Protein AF-A0A7S0TP46-F1 (afdb_monomer)

Radius of gyration: 22.82 Å; Cα contacts (8 Å, |Δi|>4): 299; chains: 1; bounding box: 54×54×62 Å

Nearest PDB structures (foldseek):
  8grz-assembly1_A  TM=8.686E-01  e=7.597E-05  Homo sapiens
  4mpm-assembly1_A  TM=8.811E-01  e=1.888E-04  Homo sapiens
  7vqg-assembly1_A  TM=8.587E-01  e=2.855E-04  Homo sapiens
  6oty-assembly1_B  TM=9.066E-01  e=1.691E-03  Phacoides pectinatus
  3uhd-assembly1_B  TM=8.891E-01  e=4.379E-03  Anadara inaequivalvis

Solvent-accessible surface area (backbone atoms only — not comparable to full-atom values): 17170 Å² total; per-residue (Å²): 103,58,59,78,54,42,61,69,49,60,79,38,20,41,66,54,20,38,52,32,50,54,49,35,35,69,79,36,63,73,59,43,74,66,44,90,52,63,81,40,76,64,55,87,74,22,66,59,44,37,52,53,20,25,50,51,46,51,52,52,46,51,68,55,62,57,83,48,60,73,65,60,46,49,54,52,42,38,55,49,20,52,51,41,36,74,58,66,51,53,56,64,61,53,53,53,46,48,55,32,46,50,53,50,50,44,62,74,44,45,90,75,56,43,74,68,47,53,51,43,48,52,51,53,48,50,59,51,45,70,47,27,37,20,30,24,47,34,68,70,43,87,71,76,84,53,73,71,45,53,50,43,47,63,63,39,63,41,79,47,39,55,43,43,50,58,52,41,64,58,48,68,75,46,37,50,63,47,24,38,49,16,52,54,43,30,33,71,77,36,62,72,63,37,74,72,41,100,54,57,84,46,78,65,55,93,73,27,66,63,47,41,53,52,18,36,49,53,41,50,54,51,49,52,44,64,76,31,50,80,35,63,86,54,42,48,23,41,42,44,33,50,17,48,55,37,25,77,59,69,58,52,68,67,54,54,59,44,46,50,54,16,41,55,51,29,45,56,75,68,47,55,91,70,53,41,74,69,38,50,54,27,49,50,50,53,45,49,34,52,46,58,53,22,39,62,43,22,52,55,41,35,53,50,53,53,52,52,53,51,54,54,49,51,53,55,59,49,56,67,71,80,108

pLDDT: mean 90.15, std 7.68, range [51.75, 98.5]

Structure (mmCIF, N/CA/C/O backbone):
data_AF-A0A7S0TP46-F1
#
_entry.id   AF-A0A7S0TP46-F1
#
loop_
_atom_site.group_PDB
_atom_site.id
_atom_site.type_symbol
_atom_site.label_atom_id
_atom_site.label_alt_id
_atom_site.label_comp_id
_atom_site.label_asym_id
_atom_site.label_entity_id
_atom_site.label_seq_id
_atom_site.pdbx_PDB_ins_code
_atom_site.Cartn_x
_atom_site.Cartn_y
_atom_site.Cartn_z
_atom_site.occupancy
_atom_site.B_iso_or_equiv
_atom_site.auth_seq_id
_atom_site.auth_comp_id
_atom_site.auth_asym_id
_atom_site.auth_atom_id
_atom_site.pdbx_PDB_model_num
ATOM 1 N N . LEU A 1 1 ? -10.803 -19.190 6.236 1.00 87.44 1 LEU A N 1
ATOM 2 C CA . LEU A 1 1 ? -10.676 -19.363 7.703 1.00 87.44 1 LEU A CA 1
ATOM 3 C C . LEU A 1 1 ? -11.443 -18.284 8.456 1.00 87.44 1 LEU A C 1
ATOM 5 O O . LEU A 1 1 ? -12.444 -18.640 9.059 1.00 87.44 1 LEU A O 1
ATOM 9 N N . VAL A 1 2 ? -11.079 -17.001 8.309 1.00 88.50 2 VAL A N 1
ATOM 10 C CA . VAL A 1 2 ? -11.769 -15.861 8.955 1.00 88.50 2 VAL A CA 1
ATOM 11 C C . VAL A 1 2 ? -13.293 -15.891 8.750 1.00 88.50 2 VAL A C 1
ATOM 13 O O . VAL A 1 2 ? -14.037 -15.858 9.722 1.00 88.50 2 VAL A O 1
ATOM 16 N N . ARG A 1 3 ? -13.768 -16.097 7.510 1.00 89.62 3 ARG A N 1
ATOM 17 C CA . ARG A 1 3 ? -15.205 -16.264 7.189 1.00 89.62 3 ARG A CA 1
ATOM 18 C C . ARG A 1 3 ? -15.916 -17.332 8.016 1.00 89.62 3 ARG A C 1
ATOM 20 O O . ARG A 1 3 ? -17.028 -17.116 8.474 1.00 89.62 3 ARG A O 1
ATOM 27 N N . ARG A 1 4 ? -15.275 -18.487 8.202 1.00 90.06 4 ARG A N 1
ATOM 28 C CA . ARG A 1 4 ? -15.867 -19.639 8.898 1.00 90.06 4 ARG A CA 1
ATOM 29 C C . ARG A 1 4 ? -16.052 -19.357 10.387 1.00 90.06 4 ARG A C 1
ATOM 31 O O . ARG A 1 4 ? -16.971 -19.886 10.993 1.00 90.06 4 ARG A O 1
ATOM 38 N N . THR A 1 5 ? -15.163 -18.560 10.970 1.00 90.62 5 THR A N 1
ATOM 39 C CA . THR A 1 5 ? -15.168 -18.242 12.402 1.00 90.62 5 THR A CA 1
ATOM 40 C C . THR A 1 5 ? -15.873 -16.931 12.727 1.00 90.62 5 THR A C 1
ATOM 42 O O . THR A 1 5 ? -16.205 -16.711 13.885 1.00 90.62 5 THR A O 1
ATOM 45 N N . TRP A 1 6 ? -16.135 -16.076 11.733 1.00 92.12 6 TRP A N 1
ATOM 46 C CA . TRP A 1 6 ? -16.801 -14.789 11.936 1.00 92.12 6 TRP A CA 1
ATOM 47 C C . TRP A 1 6 ? -18.156 -14.862 12.661 1.00 92.12 6 TRP A C 1
ATOM 49 O O . TRP A 1 6 ? -18.389 -14.011 13.518 1.00 92.12 6 TRP A O 1
ATOM 59 N N . PRO A 1 7 ? -19.018 -15.878 12.433 1.00 92.06 7 PRO A N 1
ATOM 60 C CA . PRO A 1 7 ? -20.290 -15.981 13.152 1.00 92.06 7 PRO A CA 1
ATOM 61 C C . PRO A 1 7 ? -20.154 -16.000 14.684 1.00 92.06 7 PRO A C 1
ATOM 63 O O . PRO A 1 7 ? -21.067 -15.566 15.380 1.00 92.06 7 PRO A O 1
ATOM 66 N N . VAL A 1 8 ? -19.008 -16.445 15.221 1.00 91.62 8 VAL A N 1
ATOM 67 C CA . VAL A 1 8 ? -18.716 -16.404 16.667 1.00 91.62 8 VAL A CA 1
ATOM 68 C C . VAL A 1 8 ? -18.631 -14.961 17.179 1.00 91.62 8 VAL A C 1
ATOM 70 O O . VAL A 1 8 ? -19.107 -14.665 18.272 1.00 91.62 8 VAL A O 1
ATOM 73 N N . PHE A 1 9 ? -18.057 -14.061 16.378 1.00 91.62 9 PHE A N 1
ATOM 74 C CA . PHE A 1 9 ? -17.950 -12.634 16.682 1.00 91.62 9 PHE A CA 1
ATOM 75 C C . PHE A 1 9 ? -19.302 -11.942 16.517 1.00 91.62 9 PHE A C 1
ATOM 77 O O . PHE A 1 9 ? -19.723 -11.183 17.384 1.00 91.62 9 PHE A O 1
ATOM 84 N N . GLU A 1 10 ? -19.999 -12.228 15.415 1.00 90.00 10 GLU A N 1
ATOM 85 C CA . GLU A 1 10 ? -21.270 -11.587 15.070 1.00 90.00 10 GLU A CA 1
ATOM 86 C C . GLU A 1 10 ? -22.373 -11.880 16.096 1.00 90.00 10 GLU A C 1
ATOM 88 O O . GLU A 1 10 ? -23.102 -10.969 16.488 1.00 90.00 10 GLU A O 1
ATOM 93 N N . ALA A 1 11 ? -22.434 -13.111 16.618 1.00 91.62 11 ALA A N 1
ATOM 94 C CA . ALA A 1 11 ? -23.384 -13.499 17.665 1.00 91.62 11 ALA A CA 1
ATOM 95 C C . ALA A 1 11 ? -23.239 -12.685 18.966 1.00 91.62 11 ALA A C 1
ATOM 97 O O . ALA A 1 11 ? -24.173 -12.627 19.763 1.00 91.62 11 ALA A O 1
ATOM 98 N N . LYS A 1 12 ? -22.075 -12.061 19.183 1.00 92.19 12 LYS A N 1
ATOM 99 C CA . LYS A 1 12 ? -21.745 -11.256 20.365 1.00 92.19 12 LYS A CA 1
ATOM 100 C C . LYS A 1 12 ? -21.170 -9.892 19.979 1.00 92.19 12 LYS A C 1
ATOM 102 O O . LYS A 1 12 ? -20.292 -9.373 20.665 1.00 92.19 12 LYS A O 1
ATOM 107 N N . ALA A 1 13 ? -21.645 -9.315 18.873 1.00 93.56 13 ALA A N 1
ATOM 108 C CA . ALA A 1 13 ? -21.028 -8.138 18.261 1.00 93.56 13 ALA A CA 1
ATOM 109 C C . ALA A 1 13 ? -20.858 -6.952 19.226 1.00 93.56 13 ALA A C 1
ATOM 111 O O . ALA A 1 13 ? -19.818 -6.299 19.209 1.00 93.56 13 ALA A O 1
ATOM 112 N N . GLU A 1 14 ? -21.852 -6.687 20.080 1.00 95.31 14 GLU A N 1
ATOM 113 C CA . GLU A 1 14 ? -21.760 -5.622 21.084 1.00 95.31 14 GLU A CA 1
ATOM 114 C C . GLU A 1 14 ? -20.692 -5.929 22.144 1.00 95.31 14 GLU A C 1
ATOM 116 O O . GLU A 1 14 ? -19.798 -5.116 22.345 1.00 95.31 14 GLU A O 1
ATOM 121 N N . GLU A 1 15 ? -20.731 -7.108 22.773 1.00 95.00 15 GLU A N 1
ATOM 122 C CA . GLU A 1 15 ? -19.767 -7.515 23.811 1.00 95.00 15 GLU A CA 1
ATOM 123 C C . GLU A 1 15 ? -18.324 -7.493 23.280 1.00 95.00 15 GLU A C 1
ATOM 125 O O . GLU A 1 15 ? -17.429 -6.903 23.890 1.00 95.00 15 GLU A O 1
ATOM 130 N N . VAL A 1 16 ? -18.109 -8.092 22.105 1.00 95.81 16 VAL A N 1
ATOM 131 C CA . VAL A 1 16 ? -16.807 -8.142 21.428 1.00 95.81 16 VAL A CA 1
ATOM 132 C C . VAL A 1 16 ? -16.329 -6.739 21.066 1.00 95.81 16 VAL A C 1
ATOM 134 O O . VAL A 1 16 ? -15.172 -6.403 21.318 1.00 95.81 16 VAL A O 1
ATOM 137 N N . GLY A 1 17 ? -17.206 -5.911 20.496 1.00 96.75 17 GLY A N 1
ATOM 138 C CA . GLY A 1 17 ? -16.867 -4.547 20.109 1.00 96.75 17 GLY A CA 1
ATOM 139 C C . GLY A 1 17 ? -16.551 -3.662 21.317 1.00 96.75 17 GLY A C 1
ATOM 140 O O . GLY A 1 17 ? -15.581 -2.908 21.288 1.00 96.75 17 GLY A O 1
ATOM 141 N N . VAL A 1 18 ? -17.326 -3.764 22.401 1.00 97.50 18 VAL A N 1
ATOM 142 C CA . VAL A 1 18 ? -17.080 -2.995 23.629 1.00 97.50 18 VAL A CA 1
ATOM 143 C C . VAL A 1 18 ? -15.728 -3.382 24.212 1.00 97.50 18 VAL A C 1
ATOM 145 O O . VAL A 1 18 ? -14.919 -2.503 24.504 1.00 97.50 18 VAL A O 1
ATOM 148 N N . ARG A 1 19 ? -15.435 -4.685 24.308 1.00 96.88 19 ARG A N 1
ATOM 149 C CA . ARG A 1 19 ? -14.129 -5.179 24.763 1.00 96.88 19 ARG A CA 1
ATOM 150 C C . ARG A 1 19 ? -12.985 -4.656 23.892 1.00 96.88 19 ARG A C 1
ATOM 152 O O . ARG A 1 19 ? -11.977 -4.216 24.441 1.00 96.88 19 ARG A O 1
ATOM 159 N N . LEU A 1 20 ? -13.149 -4.680 22.568 1.00 97.38 20 LEU A N 1
ATOM 160 C CA . LEU A 1 20 ? -12.172 -4.155 21.612 1.00 97.38 20 LEU A CA 1
ATOM 161 C C . LEU A 1 20 ? -11.843 -2.687 21.889 1.00 97.38 20 LEU A C 1
ATOM 163 O O . LEU A 1 20 ? -10.678 -2.342 22.064 1.00 97.38 20 LEU A O 1
ATOM 167 N N . PHE A 1 21 ? -12.852 -1.826 21.979 1.00 97.56 21 PHE A N 1
ATOM 168 C CA . PHE A 1 21 ? -12.618 -0.401 22.193 1.00 97.56 21 PHE A CA 1
ATOM 169 C C . PHE A 1 21 ? -12.124 -0.080 23.611 1.00 97.56 21 PHE A C 1
ATOM 171 O O . PHE A 1 21 ? -11.304 0.817 23.771 1.00 97.56 21 PHE A O 1
ATOM 178 N N . LEU A 1 22 ? -12.544 -0.824 24.642 1.00 97.50 22 LEU A N 1
ATOM 179 C CA . LEU A 1 22 ? -11.962 -0.686 25.985 1.00 97.50 22 LEU A CA 1
ATOM 180 C C . LEU A 1 22 ? -10.472 -1.047 25.998 1.00 97.50 22 LEU A C 1
ATOM 182 O O . LEU A 1 22 ? -9.686 -0.370 26.662 1.00 97.50 22 LEU A O 1
ATOM 186 N N . LEU A 1 23 ? -10.077 -2.099 25.271 1.00 97.88 23 LEU A N 1
ATOM 187 C CA . LEU A 1 23 ? -8.670 -2.451 25.097 1.00 97.88 23 LEU A CA 1
ATOM 188 C C . LEU A 1 23 ? -7.927 -1.336 24.351 1.00 97.88 23 LEU A C 1
ATOM 190 O O . LEU A 1 23 ? -6.904 -0.870 24.843 1.00 97.88 23 LEU A O 1
ATOM 194 N N . PHE A 1 24 ? -8.492 -0.851 23.244 1.00 97.62 24 PHE A N 1
ATOM 195 C CA . PHE A 1 24 ? -7.923 0.232 22.445 1.00 97.62 24 PHE A CA 1
ATOM 196 C C . PHE A 1 24 ? -7.732 1.528 23.243 1.00 97.62 24 PHE A C 1
ATOM 198 O O . PHE A 1 24 ? -6.675 2.141 23.165 1.00 97.62 24 PHE A O 1
ATOM 205 N N . PHE A 1 25 ? -8.697 1.938 24.071 1.00 97.19 25 PHE A N 1
ATOM 206 C CA . PHE A 1 25 ? -8.545 3.126 24.920 1.00 97.19 25 PHE A CA 1
ATOM 207 C C . PHE A 1 25 ? -7.586 2.908 26.087 1.00 97.19 25 PHE A C 1
ATOM 209 O O . PHE A 1 25 ? -6.966 3.856 26.556 1.00 97.19 25 PHE A O 1
ATOM 216 N N . ARG A 1 26 ? -7.424 1.671 26.563 1.00 96.50 26 ARG A N 1
ATOM 217 C CA . ARG A 1 26 ? -6.409 1.366 27.575 1.00 96.50 26 ARG A CA 1
ATOM 218 C C . ARG A 1 26 ? -4.999 1.506 27.004 1.00 96.50 26 ARG A C 1
ATOM 220 O O . ARG A 1 26 ? -4.125 2.012 27.701 1.00 96.50 26 ARG A O 1
ATOM 227 N N . THR A 1 27 ? -4.777 1.049 25.773 1.00 95.44 27 THR A N 1
ATOM 228 C CA . THR A 1 27 ? -3.473 1.149 25.102 1.00 95.44 27 THR A CA 1
ATOM 229 C C . THR A 1 27 ? -3.229 2.541 24.524 1.00 95.44 27 THR A C 1
ATOM 231 O O . THR A 1 27 ? -2.091 2.994 24.523 1.00 95.44 27 THR A O 1
ATOM 234 N N . ASN A 1 28 ? -4.294 3.246 24.124 1.00 95.25 28 ASN A N 1
ATOM 235 C CA . ASN A 1 28 ? -4.257 4.575 23.509 1.00 95.25 28 ASN A CA 1
ATOM 236 C C . ASN A 1 28 ? -5.234 5.544 24.204 1.00 95.25 28 ASN A C 1
ATOM 238 O O . ASN A 1 28 ? -6.277 5.894 23.640 1.00 95.25 28 ASN A O 1
ATOM 242 N N . PRO A 1 29 ? -4.928 6.019 25.428 1.00 94.31 29 PRO A N 1
ATOM 243 C CA . PRO A 1 29 ? -5.874 6.800 26.234 1.00 94.31 29 PRO A CA 1
ATOM 244 C C . PRO A 1 29 ? -6.364 8.088 25.575 1.00 94.31 29 PRO A C 1
ATOM 246 O O . PRO A 1 29 ? -7.498 8.508 25.789 1.00 94.31 29 PRO A O 1
ATOM 249 N N . THR A 1 30 ? -5.533 8.723 24.750 1.00 94.12 30 THR A N 1
ATOM 250 C CA . THR A 1 30 ? -5.889 9.959 24.044 1.00 94.12 30 THR A CA 1
ATOM 251 C C . THR A 1 30 ? -6.904 9.732 22.926 1.00 94.12 30 THR A C 1
ATOM 253 O O . THR A 1 30 ? -7.635 10.668 22.593 1.00 94.12 30 THR A O 1
ATOM 256 N N . ALA A 1 31 ? -7.001 8.513 22.383 1.00 94.75 31 ALA A N 1
ATOM 257 C CA . ALA A 1 31 ? -7.879 8.195 21.262 1.00 94.75 31 ALA A CA 1
ATOM 258 C C . ALA A 1 31 ? -9.365 8.349 21.617 1.00 94.75 31 ALA A C 1
ATOM 260 O O . ALA A 1 31 ? -10.174 8.655 20.743 1.00 94.75 31 ALA A O 1
ATOM 261 N N . VAL A 1 32 ? -9.733 8.245 22.904 1.00 95.75 32 VAL A N 1
ATOM 262 C CA . VAL A 1 32 ? -11.109 8.489 23.375 1.00 95.75 32 VAL A CA 1
ATOM 263 C C . VAL A 1 32 ? -11.622 9.878 22.970 1.00 95.75 32 VAL A C 1
ATOM 265 O O . VAL A 1 32 ? -12.815 10.057 22.739 1.00 95.75 32 VAL A O 1
ATOM 268 N N . ASN A 1 33 ? -10.731 10.862 22.802 1.00 95.69 33 ASN A N 1
ATOM 269 C CA . ASN A 1 33 ? -11.102 12.228 22.430 1.00 95.69 33 ASN A CA 1
ATOM 270 C C . ASN A 1 33 ? -11.694 12.345 21.018 1.00 95.69 33 ASN A C 1
ATOM 272 O O . ASN A 1 33 ? -12.413 13.309 20.749 1.00 95.69 33 ASN A O 1
ATOM 276 N N . LEU A 1 34 ? -11.439 11.363 20.145 1.00 94.81 34 LEU A N 1
ATOM 277 C CA . LEU A 1 34 ? -11.998 11.295 18.791 1.00 94.81 34 LEU A CA 1
ATOM 278 C C . LEU A 1 34 ? -13.500 10.963 18.790 1.00 94.81 34 LEU A C 1
ATOM 280 O O . LEU A 1 34 ? -14.177 11.131 17.777 1.00 94.81 34 LEU A O 1
ATOM 284 N N . PHE A 1 35 ? -14.038 10.505 19.922 1.00 95.75 35 PHE A N 1
ATOM 285 C CA . PHE A 1 35 ? -15.402 10.003 20.025 1.00 95.75 35 PHE A CA 1
ATOM 286 C C . PHE A 1 35 ? -16.327 11.018 20.702 1.00 95.75 35 PHE A C 1
ATOM 288 O O . PHE A 1 35 ? -15.953 11.747 21.626 1.00 95.75 35 PHE A O 1
ATOM 295 N N . SER A 1 36 ? -17.581 11.062 20.248 1.00 94.88 36 SER A N 1
ATOM 296 C CA . SER A 1 36 ? -18.611 11.931 20.831 1.00 94.88 36 SER A CA 1
ATOM 297 C C . SER A 1 36 ? -19.036 11.478 22.229 1.00 94.88 36 SER A C 1
ATOM 299 O O . SER A 1 36 ? -19.344 12.318 23.068 1.00 94.88 36 SER A O 1
ATOM 301 N N . PHE A 1 37 ? -18.984 10.171 22.502 1.00 95.88 37 PHE A N 1
ATOM 302 C CA . PHE A 1 37 ? -19.352 9.561 23.784 1.00 95.88 37 PHE A CA 1
ATOM 303 C C . PHE A 1 37 ? -18.247 9.630 24.853 1.00 95.88 37 PHE A C 1
ATOM 305 O O . PHE A 1 37 ? -18.366 9.016 25.908 1.00 95.88 37 PHE A O 1
ATOM 312 N N . ARG A 1 38 ? -17.158 10.374 24.617 1.00 95.56 38 ARG A N 1
ATOM 313 C CA . ARG A 1 38 ? -15.962 10.416 25.485 1.00 95.56 38 ARG A CA 1
ATOM 314 C C . ARG A 1 38 ? -16.203 10.793 26.952 1.00 95.56 38 ARG A C 1
ATOM 316 O O . ARG A 1 38 ? -15.313 10.599 27.770 1.00 95.56 38 ARG A O 1
ATOM 323 N N . ALA A 1 39 ? -17.358 11.378 27.270 1.00 96.00 39 ALA A N 1
ATOM 324 C CA . ALA A 1 39 ? -17.743 11.789 28.621 1.00 96.00 39 ALA A CA 1
ATOM 325 C C . ALA A 1 39 ? -18.752 10.831 29.291 1.00 96.00 39 ALA A C 1
ATOM 327 O O . ALA A 1 39 ? -19.123 11.045 30.442 1.00 96.00 39 ALA A O 1
ATOM 328 N N . GLU A 1 40 ? -19.208 9.787 28.597 1.00 95.06 40 GLU A N 1
ATOM 329 C CA . GLU A 1 40 ? -20.257 8.873 29.062 1.00 95.06 40 GLU A CA 1
ATOM 330 C C . GLU A 1 40 ? -19.675 7.726 29.912 1.00 95.06 40 GLU A C 1
ATOM 332 O O . GLU A 1 40 ? -19.706 6.564 29.510 1.00 95.06 40 GLU A O 1
ATOM 337 N N . TYR A 1 41 ? -19.108 8.042 31.081 1.00 92.56 41 TYR A N 1
ATOM 338 C CA . TYR A 1 41 ? -18.529 7.031 31.974 1.00 92.56 41 TYR A CA 1
ATOM 339 C C . TYR A 1 41 ? -19.575 6.362 32.890 1.00 92.56 41 TYR A C 1
ATOM 341 O O . TYR A 1 41 ? -20.464 7.051 33.396 1.00 92.56 41 TYR A O 1
ATOM 349 N N . PRO A 1 42 ? -19.435 5.052 33.179 1.00 96.12 42 PRO A N 1
ATOM 350 C CA . PRO A 1 42 ? -18.420 4.144 32.631 1.00 96.12 42 PRO A CA 1
ATOM 351 C C . PRO A 1 42 ? -18.694 3.805 31.151 1.00 96.12 42 PRO A C 1
ATOM 353 O O . PRO A 1 42 ? -19.839 3.563 30.765 1.00 96.12 42 PRO A O 1
ATOM 356 N N . LEU A 1 43 ? -17.646 3.806 30.313 1.00 95.75 43 LEU A N 1
ATOM 357 C CA . LEU A 1 43 ? -17.781 3.751 28.846 1.00 95.75 43 LEU A CA 1
ATOM 358 C C . LEU A 1 43 ? -18.490 2.480 28.361 1.00 95.75 43 LEU A C 1
ATOM 360 O O . LEU A 1 43 ? -19.233 2.523 27.387 1.00 95.75 43 LEU A O 1
ATOM 364 N N . GLU A 1 44 ? -18.329 1.355 29.050 1.00 95.62 44 GLU A N 1
ATOM 365 C CA . GLU A 1 44 ? -19.019 0.101 28.741 1.00 95.62 44 GLU A CA 1
ATOM 366 C C . GLU A 1 44 ? -20.551 0.189 28.860 1.00 95.62 44 GLU A C 1
ATOM 368 O O . GLU A 1 44 ? -21.264 -0.608 28.252 1.00 95.62 44 GLU A O 1
ATOM 373 N N . GLN A 1 45 ? -21.073 1.172 29.600 1.00 95.75 45 GLN A N 1
ATOM 374 C CA . GLN A 1 45 ? -22.510 1.423 29.738 1.00 95.75 45 GLN A CA 1
ATOM 375 C C . GLN A 1 45 ? -23.011 2.521 28.789 1.00 95.75 45 GLN A C 1
ATOM 377 O O . GLN A 1 45 ? -24.225 2.665 28.600 1.00 95.75 45 GLN A O 1
ATOM 382 N N . SER A 1 46 ? -22.111 3.265 28.139 1.00 97.50 46 SER A N 1
ATOM 383 C CA . SER A 1 46 ? -22.475 4.301 27.171 1.00 97.50 46 SER A CA 1
ATOM 384 C C . SER A 1 46 ? -23.289 3.711 26.016 1.00 97.50 46 SER A C 1
ATOM 386 O O . SER A 1 46 ? -22.929 2.705 25.397 1.00 97.50 46 SER A O 1
ATOM 388 N N . ALA A 1 47 ? -24.425 4.339 25.709 1.00 96.44 47 ALA A N 1
ATOM 389 C CA . ALA A 1 47 ? -25.247 3.940 24.569 1.00 96.44 47 ALA A CA 1
ATOM 390 C C . ALA A 1 47 ? -24.541 4.254 23.239 1.00 96.44 47 ALA A C 1
ATOM 392 O O . ALA A 1 47 ? -24.639 3.472 22.291 1.00 96.44 47 ALA A O 1
ATOM 393 N N . GLY A 1 48 ? -23.813 5.377 23.179 1.00 95.81 48 GLY A N 1
ATOM 394 C CA . GLY A 1 48 ? -23.018 5.762 22.015 1.00 95.81 48 GLY A CA 1
ATOM 395 C C . GLY A 1 48 ? -21.881 4.778 21.741 1.00 95.81 48 GLY A C 1
ATOM 396 O O . GLY A 1 48 ? -21.754 4.288 20.619 1.00 95.81 48 GLY A O 1
ATOM 397 N N . MET A 1 49 ? -21.119 4.435 22.781 1.00 96.81 49 MET A N 1
ATOM 398 C CA . MET A 1 49 ? -20.030 3.460 22.721 1.00 96.81 49 MET A CA 1
ATOM 399 C C . MET A 1 49 ? -20.520 2.085 22.260 1.00 96.81 49 MET A C 1
ATOM 401 O O . MET A 1 49 ? -19.998 1.550 21.286 1.00 96.81 49 MET A O 1
ATOM 405 N N . ARG A 1 50 ? -21.560 1.529 22.900 1.00 97.12 50 ARG A N 1
ATOM 406 C CA . ARG A 1 50 ? -22.104 0.199 22.559 1.00 97.12 50 ARG A CA 1
ATOM 407 C C . ARG A 1 50 ? -22.604 0.115 21.120 1.00 97.12 50 ARG A C 1
ATOM 409 O O . ARG A 1 50 ? -22.302 -0.850 20.417 1.00 97.12 50 ARG A O 1
ATOM 416 N N . ARG A 1 51 ? -23.309 1.152 20.650 1.00 96.00 51 ARG A N 1
ATOM 417 C CA . ARG A 1 51 ? -23.761 1.235 19.255 1.00 96.00 51 ARG A CA 1
ATOM 418 C C . ARG A 1 51 ? -22.576 1.250 18.293 1.00 96.00 51 ARG A C 1
ATOM 420 O O . ARG A 1 51 ? -22.528 0.422 17.389 1.00 96.00 51 ARG A O 1
ATOM 427 N N . HIS A 1 52 ? -21.610 2.144 18.514 1.00 95.06 52 HIS A N 1
ATOM 428 C CA . HIS A 1 52 ? -20.437 2.255 17.649 1.00 95.06 52 HIS A CA 1
ATOM 429 C C . HIS A 1 52 ? -19.621 0.954 17.613 1.00 95.06 52 HIS A C 1
ATOM 431 O O . HIS A 1 52 ? -19.278 0.463 16.540 1.00 95.06 52 HIS A O 1
ATOM 437 N N . ALA A 1 53 ? -19.386 0.354 18.780 1.00 95.88 53 ALA A N 1
ATOM 438 C CA . ALA A 1 53 ? -18.734 -0.939 18.935 1.00 95.88 53 ALA A CA 1
ATOM 439 C C . ALA A 1 53 ? -19.418 -2.048 18.117 1.00 95.88 53 ALA A C 1
ATOM 441 O O . ALA A 1 53 ? -18.754 -2.761 17.362 1.00 95.88 53 ALA A O 1
ATOM 442 N N . SER A 1 54 ? -20.747 -2.167 18.223 1.00 94.50 54 SER A N 1
ATOM 443 C CA . SER A 1 54 ? -21.514 -3.142 17.442 1.00 94.50 54 SER A CA 1
ATOM 444 C C . SER A 1 54 ? -21.421 -2.879 15.935 1.00 94.50 54 SER A C 1
ATOM 446 O O . SER A 1 54 ? -21.273 -3.827 15.158 1.00 94.50 54 SER A O 1
ATOM 448 N N . ASP A 1 55 ? -21.474 -1.613 15.515 1.00 92.06 55 ASP A N 1
ATOM 449 C CA . ASP A 1 55 ? -21.410 -1.232 14.102 1.00 92.06 55 ASP A CA 1
ATOM 450 C C . ASP A 1 55 ? -20.051 -1.560 13.474 1.00 92.06 55 ASP A C 1
ATOM 452 O O . ASP A 1 55 ? -20.005 -2.015 12.328 1.00 92.06 55 ASP A O 1
ATOM 456 N N . VAL A 1 56 ? -18.950 -1.408 14.218 1.00 92.06 56 VAL A N 1
ATOM 457 C CA . VAL A 1 56 ? -17.610 -1.798 13.751 1.00 92.06 56 VAL A CA 1
ATOM 458 C C . VAL A 1 56 ? -17.521 -3.306 13.537 1.00 92.06 56 VAL A C 1
ATOM 460 O O . VAL A 1 56 ? -17.106 -3.736 12.460 1.00 92.06 56 VAL A O 1
ATOM 463 N N . VAL A 1 57 ? -17.961 -4.124 14.501 1.00 92.75 57 VAL A N 1
ATOM 464 C CA . VAL A 1 57 ? -17.934 -5.591 14.345 1.00 92.75 57 VAL A CA 1
ATOM 465 C C . VAL A 1 57 ? -18.817 -6.031 13.173 1.00 92.75 57 VAL A C 1
ATOM 467 O O . VAL A 1 57 ? -18.409 -6.874 12.376 1.00 92.75 57 VAL A O 1
ATOM 470 N N . ARG A 1 58 ? -19.996 -5.427 12.991 1.00 88.25 58 ARG A N 1
ATOM 471 C CA . ARG A 1 58 ? -20.859 -5.736 11.841 1.00 88.25 58 ARG A CA 1
ATOM 472 C C . ARG A 1 58 ? -20.206 -5.344 10.512 1.00 88.25 58 ARG A C 1
ATOM 474 O O . ARG A 1 58 ? -20.183 -6.156 9.591 1.00 88.25 58 ARG A O 1
ATOM 481 N N . SER A 1 59 ? -19.614 -4.151 10.439 1.00 86.25 59 SER A N 1
ATOM 482 C CA . SER A 1 59 ? -18.930 -3.652 9.236 1.00 86.25 59 SER A CA 1
ATOM 483 C C . SER A 1 59 ? -17.739 -4.534 8.851 1.00 86.25 59 SER A C 1
ATOM 485 O O . SER A 1 59 ? -17.562 -4.868 7.683 1.00 86.25 59 SER A O 1
ATOM 487 N N . LEU A 1 60 ? -16.942 -4.982 9.827 1.00 86.81 60 LEU A N 1
ATOM 488 C CA . LEU A 1 60 ? -15.868 -5.948 9.577 1.00 86.81 60 LEU A CA 1
ATOM 489 C C . LEU A 1 60 ? -16.422 -7.288 9.066 1.00 86.81 60 LEU A C 1
ATOM 491 O O . LEU A 1 60 ? -15.811 -7.921 8.207 1.00 86.81 60 LEU A O 1
ATOM 495 N N . GLY A 1 61 ? -17.611 -7.689 9.522 1.00 85.62 61 GLY A N 1
ATOM 496 C CA . GLY A 1 61 ? -18.320 -8.856 9.002 1.00 85.62 61 GLY A CA 1
ATOM 497 C C . GLY A 1 61 ? -18.711 -8.741 7.536 1.00 85.62 61 GLY A C 1
ATOM 498 O O . GLY A 1 61 ? -18.630 -9.729 6.807 1.00 85.62 61 GLY A O 1
ATOM 499 N N . GLU A 1 62 ? -19.069 -7.552 7.058 1.00 81.25 62 GLU A N 1
ATOM 500 C CA . GLU A 1 62 ? -19.334 -7.307 5.633 1.00 81.25 62 GLU A CA 1
ATOM 501 C C . GLU A 1 62 ? -18.064 -7.469 4.788 1.00 81.25 62 GLU A C 1
ATOM 503 O O . GLU A 1 62 ? -18.098 -8.136 3.753 1.00 81.25 62 GLU A O 1
ATOM 508 N N . VAL A 1 63 ? -16.927 -6.951 5.273 1.00 79.94 63 VAL A N 1
ATOM 509 C CA . VAL A 1 63 ? -15.607 -7.135 4.637 1.00 79.94 63 VAL A CA 1
ATOM 510 C C . VAL A 1 63 ? -15.238 -8.618 4.589 1.00 79.94 63 VAL A C 1
ATOM 512 O O . VAL A 1 63 ? -14.794 -9.130 3.563 1.00 79.94 63 VAL A O 1
ATOM 515 N N . VAL A 1 64 ? -15.438 -9.330 5.698 1.00 83.38 64 VAL A N 1
ATOM 516 C CA . VAL A 1 64 ? -15.084 -10.744 5.807 1.00 83.38 64 VAL A CA 1
ATOM 517 C C . VAL A 1 64 ? -15.991 -11.611 4.944 1.00 83.38 64 VAL A C 1
ATOM 519 O O . VAL A 1 64 ? -15.488 -12.502 4.261 1.00 83.38 64 VAL A O 1
ATOM 522 N N . SER A 1 65 ? -17.301 -11.364 4.959 1.00 76.44 65 SER A N 1
ATOM 523 C CA . SER A 1 65 ? -18.306 -12.197 4.289 1.00 76.44 65 SER A CA 1
ATOM 524 C C . SER A 1 65 ? -18.302 -12.093 2.765 1.00 76.44 65 SER A C 1
ATOM 526 O O . SER A 1 65 ? -18.899 -12.964 2.136 1.00 76.44 65 SER A O 1
ATOM 528 N N . ASP A 1 66 ? -17.598 -11.113 2.175 1.00 68.12 66 ASP A N 1
ATOM 529 C CA . ASP A 1 66 ? -17.420 -10.978 0.714 1.00 68.12 66 ASP A CA 1
ATOM 530 C C . ASP A 1 66 ? -18.754 -10.940 -0.038 1.00 68.12 66 ASP A C 1
ATOM 532 O O . ASP A 1 66 ? -18.909 -11.457 -1.140 1.00 68.12 66 ASP A O 1
ATOM 536 N N . LYS A 1 67 ? -19.762 -10.334 0.599 1.00 64.69 67 LYS A N 1
ATOM 537 C CA . LYS A 1 67 ? -21.084 -10.110 -0.001 1.00 64.69 67 LYS A CA 1
ATOM 538 C C . LYS A 1 67 ? -21.043 -9.069 -1.123 1.00 64.69 67 LYS A C 1
ATOM 540 O O . LYS A 1 67 ? -22.028 -8.896 -1.837 1.00 64.69 67 LYS A O 1
ATOM 545 N N . HIS A 1 68 ? -19.930 -8.357 -1.254 1.00 65.56 68 HIS A N 1
ATOM 546 C CA . HIS A 1 68 ? -19.708 -7.324 -2.251 1.00 65.56 68 HIS A CA 1
ATOM 547 C C . HIS A 1 68 ? -18.699 -7.814 -3.278 1.00 65.56 68 HIS A C 1
ATOM 549 O O . HIS A 1 68 ? -17.722 -8.460 -2.920 1.00 65.56 68 HIS A O 1
ATOM 555 N N . ASP A 1 69 ? -18.877 -7.435 -4.543 1.00 77.94 69 ASP A N 1
ATOM 556 C CA . ASP A 1 69 ? -17.770 -7.534 -5.485 1.00 77.94 69 ASP A CA 1
ATOM 557 C C . ASP A 1 69 ? -16.587 -6.680 -4.985 1.00 77.94 69 ASP A C 1
ATOM 559 O O . ASP A 1 69 ? -16.772 -5.665 -4.297 1.00 77.94 69 ASP A O 1
ATOM 563 N N . GLY A 1 70 ? -15.363 -7.080 -5.337 1.00 77.69 70 GLY A N 1
ATOM 564 C CA . GLY A 1 70 ? -14.149 -6.428 -4.838 1.00 77.69 70 GLY A CA 1
ATOM 565 C C . GLY A 1 70 ? -14.107 -4.911 -5.073 1.00 77.69 70 GLY A C 1
ATOM 566 O O . GLY A 1 70 ? -13.559 -4.188 -4.242 1.00 77.69 70 GLY A O 1
ATOM 567 N N . ARG A 1 71 ? -14.747 -4.398 -6.139 1.00 78.50 71 ARG A N 1
ATOM 568 C CA . ARG A 1 71 ? -1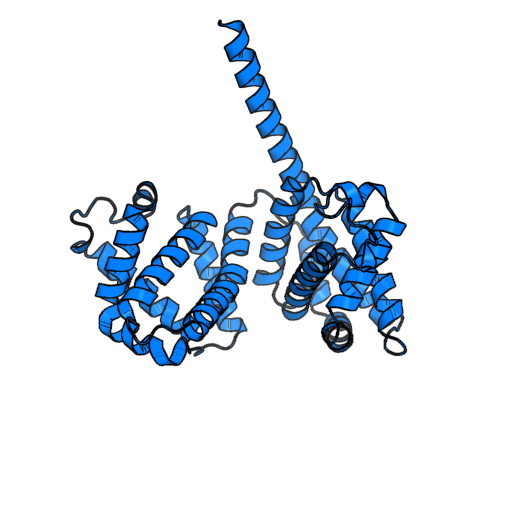4.784 -2.953 -6.428 1.00 78.50 71 ARG A CA 1
ATOM 569 C C . ARG A 1 71 ? -15.750 -2.226 -5.501 1.00 78.50 71 ARG A C 1
ATOM 571 O O . ARG A 1 71 ? -15.423 -1.157 -4.985 1.00 78.50 71 ARG A O 1
ATOM 578 N N . SER A 1 72 ? -16.934 -2.792 -5.273 1.00 81.31 72 SER A N 1
ATOM 579 C CA . SER A 1 72 ? -17.913 -2.236 -4.336 1.00 81.31 72 SER A CA 1
ATOM 580 C C . SER A 1 72 ? -17.347 -2.161 -2.920 1.00 81.31 72 SER A C 1
ATOM 582 O O . SER A 1 72 ? -17.450 -1.114 -2.275 1.00 81.31 72 SER A O 1
ATOM 584 N N . LEU A 1 73 ? -16.683 -3.229 -2.465 1.00 82.75 73 LEU A N 1
ATOM 585 C CA . LEU A 1 73 ? -16.009 -3.259 -1.167 1.00 82.75 73 LEU A CA 1
ATOM 586 C C . LEU A 1 73 ? -14.944 -2.161 -1.063 1.00 82.75 73 LEU A C 1
ATOM 588 O O . LEU A 1 73 ? -14.942 -1.376 -0.115 1.00 82.75 73 LEU A O 1
ATOM 592 N N . GLN A 1 74 ? -14.079 -2.056 -2.069 1.00 82.19 74 GLN A N 1
ATOM 593 C CA . GLN A 1 74 ? -13.030 -1.045 -2.118 1.00 82.19 74 GLN A CA 1
ATOM 594 C C . GLN A 1 74 ? -13.587 0.381 -2.072 1.00 82.19 74 GLN A C 1
ATOM 596 O O . GLN A 1 74 ? -13.120 1.203 -1.283 1.00 82.19 74 GLN A O 1
ATOM 601 N N . ARG A 1 75 ? -14.633 0.680 -2.851 1.00 84.00 75 ARG A N 1
ATOM 602 C CA . ARG A 1 75 ? -15.308 1.987 -2.818 1.00 84.00 75 ARG A CA 1
ATOM 603 C C . ARG A 1 75 ? -15.844 2.312 -1.423 1.00 84.00 75 ARG A C 1
ATOM 605 O O . ARG A 1 75 ? 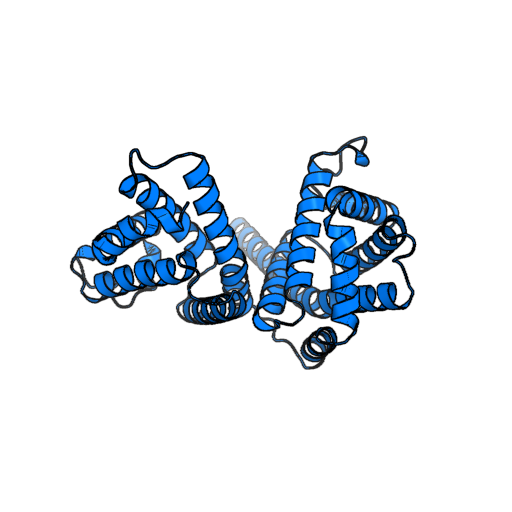-15.698 3.447 -0.964 1.00 84.00 75 ARG A O 1
ATOM 612 N N . ASN A 1 76 ? -16.444 1.331 -0.752 1.00 86.00 76 ASN A N 1
ATOM 613 C CA . ASN A 1 76 ? -16.983 1.503 0.595 1.00 86.00 76 ASN A CA 1
ATOM 614 C C . ASN A 1 76 ? -15.867 1.771 1.614 1.00 86.00 76 ASN A C 1
ATOM 616 O O . ASN A 1 76 ? -15.997 2.696 2.416 1.00 86.00 76 ASN A O 1
ATOM 620 N N . LEU A 1 77 ? -14.752 1.039 1.535 1.00 88.00 77 LEU A N 1
ATOM 621 C CA . LEU A 1 77 ? -13.582 1.242 2.394 1.00 88.00 77 LEU A CA 1
ATOM 622 C C . LEU A 1 77 ? -12.921 2.609 2.165 1.00 88.00 77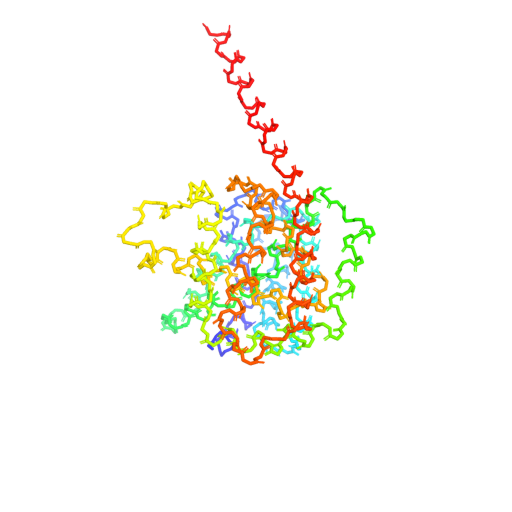 LEU A C 1
ATOM 624 O O . LEU A 1 77 ? -12.585 3.290 3.131 1.00 88.00 77 LEU A O 1
ATOM 628 N N . HIS A 1 78 ? -12.821 3.083 0.920 1.00 87.69 78 HIS A N 1
ATOM 629 C CA . HIS A 1 78 ? -12.358 4.448 0.639 1.00 87.69 78 HIS A CA 1
ATOM 630 C C . HIS A 1 78 ? -13.273 5.508 1.256 1.00 87.69 78 HIS A C 1
ATOM 632 O O . HIS A 1 78 ? -12.801 6.455 1.885 1.00 87.69 78 HIS A O 1
ATOM 638 N N . ALA A 1 79 ? -14.592 5.358 1.105 1.00 87.94 79 ALA A N 1
ATOM 639 C CA . ALA A 1 79 ? -15.549 6.283 1.704 1.00 87.94 79 ALA A CA 1
ATOM 640 C C . ALA A 1 79 ? -15.480 6.256 3.239 1.00 87.94 79 ALA A C 1
ATOM 642 O O . ALA A 1 79 ? -15.592 7.302 3.881 1.00 87.94 79 ALA A O 1
ATOM 643 N N . LEU A 1 80 ? -15.276 5.073 3.823 1.00 89.31 80 LEU A N 1
ATOM 644 C CA . LEU A 1 80 ? -15.072 4.894 5.254 1.00 89.31 80 LEU A CA 1
ATOM 645 C C . LEU A 1 80 ? -13.808 5.624 5.717 1.00 89.31 80 LEU A C 1
ATOM 647 O O . LEU A 1 80 ? -13.891 6.421 6.651 1.00 89.31 80 LEU A O 1
ATOM 651 N N . ALA A 1 81 ? -12.677 5.425 5.040 1.00 91.12 81 ALA A N 1
ATOM 652 C CA . ALA A 1 81 ? -11.406 6.062 5.384 1.00 91.12 81 ALA A CA 1
ATOM 653 C C . ALA A 1 81 ? -11.483 7.581 5.254 1.00 91.12 81 ALA A C 1
ATOM 655 O O . ALA A 1 81 ? -11.105 8.299 6.173 1.00 91.12 81 ALA A O 1
ATOM 656 N N . ALA A 1 82 ? -12.092 8.089 4.182 1.00 89.31 82 ALA A N 1
ATOM 657 C CA . ALA A 1 82 ? -12.297 9.522 4.009 1.00 89.31 82 ALA A CA 1
ATOM 658 C C . ALA A 1 82 ? -13.149 10.148 5.131 1.00 89.31 82 ALA A C 1
ATOM 660 O O . ALA A 1 82 ? -12.932 11.305 5.487 1.00 89.31 82 ALA A O 1
ATOM 661 N N . ARG A 1 83 ? -14.117 9.415 5.707 1.00 91.44 83 ARG A N 1
ATOM 662 C CA . ARG A 1 83 ? -14.851 9.877 6.899 1.00 91.44 83 ARG A CA 1
ATOM 663 C C . ARG A 1 83 ? -13.976 9.848 8.151 1.00 91.44 83 ARG A C 1
ATOM 665 O O . ARG A 1 83 ? -13.970 10.832 8.878 1.00 91.44 83 ARG A O 1
ATOM 672 N N . HIS A 1 84 ? -13.215 8.775 8.365 1.00 92.62 84 HIS A N 1
ATOM 673 C CA . HIS A 1 84 ? -12.316 8.645 9.518 1.00 92.62 84 HIS A CA 1
ATOM 674 C C . HIS A 1 84 ? -11.251 9.749 9.540 1.00 92.62 84 HIS A C 1
ATOM 676 O O . HIS A 1 84 ? -11.049 10.370 10.580 1.00 92.62 84 HIS A O 1
ATOM 682 N N . ALA A 1 85 ? -10.687 10.106 8.383 1.00 91.44 85 ALA A N 1
ATOM 683 C CA . ALA A 1 85 ? -9.779 11.247 8.267 1.00 91.44 85 ALA A CA 1
ATOM 684 C C . ALA A 1 85 ? -10.423 12.562 8.747 1.00 91.44 85 ALA A C 1
ATOM 686 O O . ALA A 1 85 ? -9.780 13.352 9.432 1.00 91.44 85 ALA A O 1
ATOM 687 N N . LYS A 1 86 ? -11.711 12.798 8.443 1.00 91.31 86 LYS A N 1
ATOM 688 C CA . LYS A 1 86 ? -12.442 13.995 8.910 1.00 91.31 86 LYS A CA 1
ATOM 689 C C . LYS A 1 86 ? -12.660 14.012 10.422 1.00 91.31 86 LYS A C 1
ATOM 691 O O . LYS A 1 86 ? -12.816 15.089 10.985 1.00 91.31 86 LYS A O 1
ATOM 696 N N . TYR A 1 87 ? -12.689 12.845 11.060 1.00 91.81 87 TYR A N 1
ATOM 697 C CA . TYR A 1 87 ? -12.768 12.727 12.517 1.00 91.81 87 TYR A CA 1
ATOM 698 C C . TYR A 1 87 ? -11.404 12.901 13.196 1.00 91.81 87 TYR A C 1
ATOM 700 O O . TYR A 1 87 ? -11.349 12.954 14.418 1.00 91.81 87 TYR A O 1
ATOM 708 N N . GLY A 1 88 ? -10.320 13.027 12.423 1.00 91.81 88 GLY A N 1
ATOM 709 C CA . GLY A 1 88 ? -8.962 13.175 12.942 1.00 91.81 88 GLY A CA 1
ATOM 710 C C . GLY A 1 88 ? -8.228 11.854 13.164 1.00 91.81 88 GLY A C 1
ATOM 711 O O . GLY A 1 88 ? -7.134 11.881 13.717 1.00 91.81 88 GLY A O 1
ATOM 712 N N . VAL A 1 89 ? -8.792 10.727 12.718 1.00 93.25 89 VAL A N 1
ATOM 713 C CA . VAL A 1 89 ? -8.145 9.408 12.793 1.00 93.25 89 VAL A CA 1
ATOM 714 C C . VAL A 1 89 ? -6.913 9.392 11.892 1.00 93.25 89 VAL A C 1
ATOM 716 O O . VAL A 1 89 ? -7.001 9.745 10.711 1.00 93.25 89 VAL A O 1
ATOM 719 N N . GLN A 1 90 ? -5.782 8.976 12.449 1.00 90.50 90 GLN A N 1
ATOM 720 C CA . GLN A 1 90 ? -4.511 8.811 11.753 1.00 90.50 90 GLN A CA 1
ATOM 721 C C . GLN A 1 90 ? -4.303 7.359 11.301 1.00 90.50 90 GLN A C 1
ATOM 723 O O . GLN A 1 90 ? -5.066 6.455 11.643 1.00 90.50 90 GLN A O 1
ATOM 728 N N . ALA A 1 91 ? -3.275 7.132 10.482 1.00 88.00 91 ALA A N 1
ATOM 729 C CA . ALA A 1 91 ? -2.929 5.792 10.013 1.00 88.00 91 ALA A CA 1
ATOM 730 C C . ALA A 1 91 ? -2.480 4.880 11.166 1.00 88.00 91 ALA A C 1
ATOM 732 O O . ALA A 1 91 ? -2.797 3.694 11.174 1.00 88.00 91 ALA A O 1
ATOM 733 N N . GLU A 1 92 ? -1.790 5.448 12.151 1.00 89.38 92 GLU A N 1
ATOM 734 C CA . GLU A 1 92 ? -1.287 4.755 13.334 1.00 89.38 92 GLU A CA 1
ATOM 735 C C . GLU A 1 92 ? -2.441 4.236 14.201 1.00 89.38 92 GLU A C 1
ATOM 737 O O . GLU A 1 92 ? -2.429 3.074 14.600 1.00 89.38 92 GLU A O 1
ATOM 742 N N . ASP A 1 93 ? -3.503 5.036 14.368 1.00 92.00 93 ASP A N 1
ATOM 743 C CA . ASP A 1 93 ? -4.703 4.638 15.117 1.00 92.00 93 ASP A CA 1
ATOM 744 C C . ASP A 1 93 ? -5.363 3.376 14.526 1.00 92.00 93 ASP A C 1
ATOM 746 O O . ASP A 1 93 ? -5.949 2.570 15.252 1.00 92.00 93 ASP A O 1
ATOM 750 N N . LEU A 1 94 ? -5.290 3.193 13.199 1.00 89.31 94 LEU A N 1
ATOM 751 C CA . LEU A 1 94 ? -5.812 1.998 12.534 1.00 89.31 94 LEU A CA 1
ATOM 752 C C . LEU A 1 94 ? -4.972 0.754 12.845 1.00 89.31 94 LEU A C 1
ATOM 754 O O . LEU A 1 94 ? -5.546 -0.313 13.062 1.00 89.31 94 LEU A O 1
ATOM 758 N N . GLU A 1 95 ? -3.644 0.878 12.858 1.00 90.06 95 GLU A N 1
ATOM 759 C CA . GLU A 1 95 ? -2.750 -0.237 13.197 1.00 90.06 95 GLU A CA 1
ATOM 760 C C . GLU A 1 95 ? -2.941 -0.656 14.656 1.00 90.06 95 GLU A C 1
ATOM 762 O O . GLU A 1 95 ? -3.143 -1.835 14.943 1.00 90.06 95 GLU A O 1
ATOM 767 N N . ASP A 1 96 ? -3.011 0.316 15.563 1.00 93.25 96 ASP A N 1
ATOM 768 C CA . ASP A 1 96 ? -3.268 0.071 16.979 1.00 93.25 96 ASP A CA 1
ATOM 769 C C . ASP A 1 96 ? -4.628 -0.611 17.210 1.00 93.25 96 ASP A C 1
ATOM 771 O O . ASP A 1 96 ? -4.757 -1.530 18.028 1.00 93.25 96 ASP A O 1
ATOM 775 N N . MET A 1 97 ? -5.657 -0.198 16.462 1.00 92.38 97 MET A N 1
ATOM 776 C CA . MET A 1 97 ? -6.971 -0.843 16.489 1.00 92.38 97 MET A CA 1
ATOM 777 C C . MET A 1 97 ? -6.901 -2.295 16.000 1.00 92.38 97 MET A C 1
ATOM 779 O O . MET A 1 97 ? -7.567 -3.169 16.563 1.00 92.38 97 MET A O 1
ATOM 783 N N . PHE A 1 98 ? -6.104 -2.581 14.968 1.00 90.94 98 PHE A N 1
ATOM 784 C CA . PHE A 1 98 ? -5.931 -3.941 14.468 1.00 90.94 98 PHE A CA 1
ATOM 785 C C . PHE A 1 98 ? -5.219 -4.847 15.470 1.00 90.94 98 PHE A C 1
ATOM 787 O O . PHE A 1 98 ? -5.674 -5.970 15.689 1.00 90.94 98 PHE A O 1
ATOM 794 N N . GLU A 1 99 ? -4.159 -4.369 16.116 1.00 93.00 99 GLU A N 1
ATOM 795 C CA . GLU A 1 99 ? -3.474 -5.129 17.164 1.00 93.00 99 GLU A CA 1
ATOM 796 C C . GLU A 1 99 ? -4.449 -5.484 18.301 1.00 93.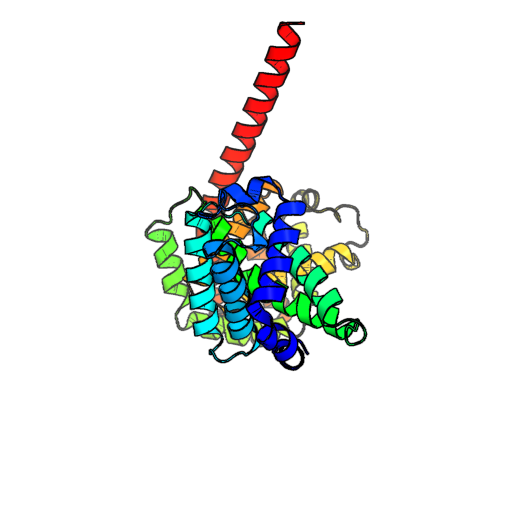00 99 GLU A C 1
ATOM 798 O O . GLU A 1 99 ? -4.524 -6.638 18.736 1.00 93.00 99 GLU A O 1
ATOM 803 N N . CYS A 1 100 ? -5.308 -4.538 18.700 1.00 95.50 100 CYS A N 1
ATOM 804 C CA . CYS A 1 100 ? -6.374 -4.796 19.671 1.00 95.50 100 CYS A CA 1
ATOM 805 C C . CYS A 1 100 ? -7.395 -5.829 19.159 1.00 95.50 100 CYS A C 1
ATOM 807 O O . CYS A 1 100 ? -7.778 -6.742 19.896 1.00 95.50 100 CYS A O 1
ATOM 809 N N . LEU A 1 101 ? -7.818 -5.731 17.894 1.00 92.94 101 LEU A N 1
ATOM 810 C CA . LEU A 1 101 ? -8.721 -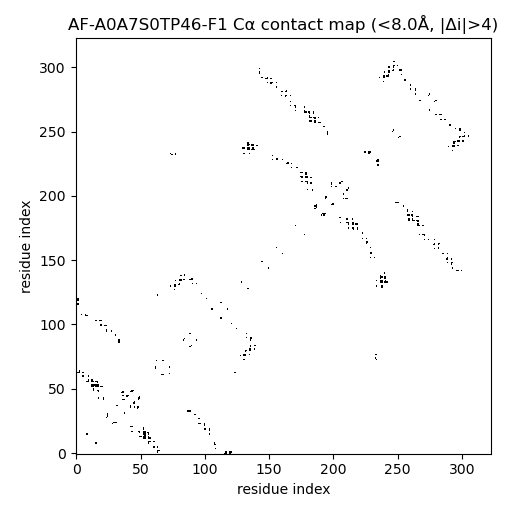6.700 17.263 1.00 92.94 101 LEU A CA 1
ATOM 811 C C . LEU A 1 101 ? -8.105 -8.100 17.234 1.00 92.94 101 LEU A C 1
ATOM 813 O O . LEU A 1 101 ? -8.808 -9.081 17.469 1.00 92.94 101 LEU A O 1
ATOM 817 N N . PHE A 1 102 ? -6.804 -8.204 16.983 1.00 92.94 102 PHE A N 1
ATOM 818 C CA . PHE A 1 102 ? -6.086 -9.469 16.936 1.00 92.94 102 PHE A CA 1
ATOM 819 C C . PHE A 1 102 ? -6.008 -10.137 18.312 1.00 92.94 102 PHE A C 1
ATOM 821 O O . PHE A 1 102 ? -6.229 -11.346 18.427 1.00 92.94 102 PHE A O 1
ATOM 828 N N . VAL A 1 103 ? -5.762 -9.350 19.366 1.00 94.62 103 VAL A N 1
ATOM 829 C CA . VAL A 1 103 ? -5.829 -9.814 20.760 1.00 94.62 103 VAL A CA 1
ATOM 830 C C . VAL A 1 103 ? -7.231 -10.329 21.081 1.00 94.62 103 VAL A C 1
ATOM 832 O O . VAL A 1 103 ? -7.377 -11.484 21.481 1.00 94.62 103 VAL A O 1
ATOM 835 N N . VAL A 1 104 ? -8.271 -9.531 20.820 1.00 94.88 104 VAL A N 1
ATOM 836 C CA . VAL A 1 104 ? -9.660 -9.938 21.084 1.00 94.88 104 VAL A CA 1
ATOM 837 C C . VAL A 1 104 ? -10.044 -11.175 20.268 1.00 94.88 104 VAL A C 1
ATOM 839 O O . VAL A 1 104 ? -10.702 -12.074 20.786 1.00 94.88 104 VAL A O 1
ATOM 842 N N . ALA A 1 105 ? -9.597 -11.287 19.016 1.00 92.62 105 ALA A N 1
ATOM 843 C CA . ALA A 1 105 ? -9.863 -12.451 18.178 1.00 92.62 105 ALA A CA 1
ATOM 844 C C . ALA A 1 105 ? -9.228 -13.737 18.721 1.00 92.62 105 ALA A C 1
ATOM 846 O O . ALA A 1 105 ? -9.880 -14.785 18.705 1.00 92.62 105 ALA A O 1
ATOM 847 N N . LYS A 1 106 ? -7.998 -13.663 19.246 1.00 93.88 106 LYS A N 1
ATOM 848 C CA . LYS A 1 106 ? -7.342 -14.785 19.935 1.00 93.88 106 LYS A CA 1
ATOM 849 C C . LYS A 1 106 ? -8.127 -15.224 21.165 1.00 93.88 106 LYS A C 1
ATOM 851 O O . LYS A 1 106 ? -8.334 -16.417 21.364 1.00 93.88 106 LYS A O 1
ATOM 856 N N . GLU A 1 107 ? -8.594 -14.272 21.962 1.00 93.56 107 GLU A N 1
ATOM 857 C CA . GLU A 1 107 ? -9.350 -14.549 23.184 1.00 93.56 107 GLU A CA 1
ATOM 858 C C . GLU A 1 107 ? -10.731 -15.150 22.889 1.00 93.56 107 GLU A C 1
ATOM 860 O O . GLU A 1 107 ? -11.122 -16.128 23.523 1.00 93.56 107 GLU A O 1
ATOM 865 N N . VAL A 1 108 ? -11.452 -14.602 21.905 1.00 93.06 108 VAL A N 1
ATOM 866 C CA . VAL A 1 108 ? -12.787 -15.074 21.496 1.00 93.06 108 VAL A CA 1
ATOM 867 C C . VAL A 1 108 ? -12.724 -16.479 20.900 1.00 93.06 108 VAL A C 1
ATOM 869 O O . VAL A 1 108 ? -13.599 -17.300 21.170 1.00 93.06 108 VAL A O 1
ATOM 872 N N . LEU A 1 109 ? -11.705 -16.772 20.088 1.00 92.94 109 LEU A N 1
ATOM 873 C CA . LEU A 1 109 ? -11.568 -18.078 19.440 1.00 92.94 109 LEU A CA 1
ATOM 874 C C . LEU A 1 109 ? -10.878 -19.119 20.328 1.00 92.94 109 LEU A C 1
ATOM 876 O O . LEU A 1 109 ? -11.078 -20.315 20.114 1.00 92.94 109 LEU A O 1
ATOM 880 N N . GLY A 1 110 ? -10.105 -18.694 21.330 1.00 93.62 110 GLY A N 1
ATOM 881 C CA . GLY A 1 110 ? -9.484 -19.567 22.321 1.00 93.62 110 GLY A CA 1
ATOM 882 C C . GLY A 1 110 ? -8.733 -20.734 21.676 1.00 93.62 110 GLY A C 1
ATOM 883 O O . GLY A 1 110 ? -7.852 -20.543 20.841 1.00 93.62 110 GLY A O 1
ATOM 884 N N . GLN A 1 111 ? -9.122 -21.963 22.021 1.00 91.69 111 GLN A N 1
ATOM 885 C CA . GLN A 1 111 ? -8.498 -23.188 21.500 1.00 91.69 111 GLN A CA 1
ATOM 886 C C . GLN A 1 111 ? -8.694 -23.405 19.986 1.00 91.69 111 GLN A C 1
ATOM 888 O O . GLN A 1 111 ? -7.976 -24.201 19.389 1.00 91.69 111 GLN A O 1
ATOM 893 N N . VAL A 1 112 ? -9.641 -22.705 19.349 1.00 91.00 112 VAL A N 1
ATOM 894 C CA . VAL A 1 112 ? -9.866 -22.755 17.890 1.00 91.00 112 VAL A CA 1
ATOM 895 C C . VAL A 1 112 ? -8.840 -21.896 17.132 1.00 91.00 112 VAL A C 1
ATOM 897 O O . VAL A 1 112 ? -8.714 -22.011 15.911 1.00 91.00 112 VAL A O 1
ATOM 900 N N . TRP A 1 113 ? -8.089 -21.032 17.824 1.00 93.69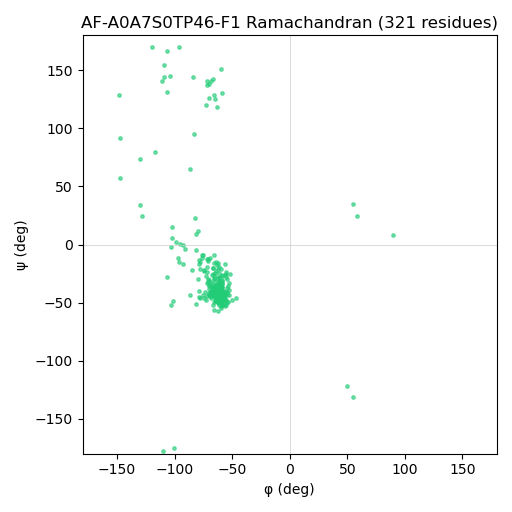 113 TRP A N 1
ATOM 901 C CA . TRP A 1 113 ? -7.056 -20.206 17.209 1.00 93.69 113 TRP A CA 1
ATOM 902 C C . TRP A 1 113 ? -5.828 -21.036 16.811 1.00 93.69 113 TRP A C 1
ATOM 904 O O . TRP A 1 113 ? -5.152 -21.619 17.656 1.00 93.69 113 TRP A O 1
ATOM 914 N N . THR A 1 114 ? -5.492 -21.038 15.520 1.00 93.75 114 THR A N 1
ATOM 915 C CA . THR A 1 114 ? -4.307 -21.726 14.981 1.00 93.75 114 THR A CA 1
ATOM 916 C C . THR A 1 114 ? -3.348 -20.752 14.293 1.00 93.75 114 THR A C 1
ATOM 918 O O . THR A 1 114 ? -3.696 -19.596 14.034 1.00 93.75 114 THR A O 1
ATOM 921 N N . LYS A 1 115 ? -2.138 -21.212 13.942 1.00 92.88 115 LYS A N 1
ATOM 922 C CA . LYS A 1 115 ? -1.173 -20.406 13.170 1.00 92.88 115 LYS A CA 1
ATOM 923 C C . LYS A 1 115 ? -1.710 -20.028 11.786 1.00 92.88 115 LYS A C 1
ATOM 925 O O . LYS A 1 115 ? -1.475 -18.923 11.308 1.00 92.88 115 LYS A O 1
ATOM 930 N N . GLU A 1 116 ? -2.477 -20.915 11.164 1.00 92.69 116 GLU A N 1
ATOM 931 C CA . GLU A 1 116 ? -3.130 -20.676 9.877 1.00 92.69 116 GLU A CA 1
ATOM 932 C C . GLU A 1 116 ? -4.257 -19.647 10.017 1.00 92.69 116 GLU A C 1
ATOM 934 O O . GLU A 1 116 ? -4.457 -18.822 9.125 1.00 92.69 116 GLU A O 1
ATOM 939 N N . MET A 1 117 ? -4.981 -19.663 11.143 1.00 90.56 117 MET A N 1
ATOM 940 C CA . MET A 1 117 ? -5.976 -18.637 11.459 1.00 90.56 117 MET A CA 1
ATOM 941 C C . MET A 1 117 ? -5.306 -17.271 11.608 1.00 90.56 117 MET A C 1
ATOM 943 O O . MET A 1 117 ? -5.736 -16.309 10.978 1.00 90.56 117 MET A O 1
ATOM 947 N N . GLU A 1 118 ? -4.213 -17.208 12.365 1.00 91.25 118 GLU A N 1
ATOM 948 C CA . GLU A 1 118 ? -3.381 -16.014 12.518 1.00 91.25 118 GLU A CA 1
ATOM 949 C C . GLU A 1 118 ? -2.926 -15.453 11.163 1.00 91.25 118 GLU A C 1
ATOM 951 O O . GLU A 1 118 ? -3.134 -14.269 10.890 1.00 91.25 118 GLU A O 1
ATOM 956 N N . ALA A 1 119 ? -2.384 -16.297 10.282 1.00 90.38 119 ALA A N 1
ATOM 957 C CA . ALA A 1 119 ? -1.990 -15.885 8.936 1.00 90.38 119 ALA A CA 1
ATOM 958 C C . ALA A 1 119 ? -3.183 -15.365 8.110 1.00 90.38 119 ALA A C 1
ATOM 960 O O . ALA A 1 119 ? -3.068 -14.353 7.416 1.00 90.38 119 ALA A O 1
ATOM 961 N N . ALA A 1 120 ? -4.349 -16.010 8.211 1.00 89.94 120 ALA A N 1
ATOM 962 C CA . ALA A 1 120 ? -5.547 -15.586 7.494 1.00 89.94 120 ALA A CA 1
ATOM 963 C C . ALA A 1 120 ? -6.079 -14.225 7.979 1.00 89.94 120 ALA A C 1
ATOM 965 O O . ALA A 1 120 ? -6.476 -13.403 7.158 1.00 89.94 120 ALA A O 1
ATOM 966 N N . TRP A 1 121 ? -6.060 -13.961 9.287 1.00 89.12 121 TRP A N 1
ATOM 967 C CA . TRP A 1 121 ? -6.440 -12.658 9.845 1.00 89.12 121 TRP A CA 1
ATOM 968 C C . TRP A 1 121 ? -5.469 -11.552 9.436 1.00 89.12 121 TRP A C 1
ATOM 970 O O . TRP A 1 121 ? -5.908 -10.492 8.995 1.00 89.12 121 TRP A O 1
ATOM 980 N N . LYS A 1 122 ? -4.159 -11.822 9.486 1.00 89.56 122 LYS A N 1
ATOM 981 C CA . LYS A 1 122 ? -3.133 -10.895 8.983 1.00 89.56 122 LYS A CA 1
ATOM 982 C C . LYS A 1 122 ? -3.320 -10.584 7.496 1.00 89.56 122 LYS A C 1
ATOM 984 O O . LYS A 1 122 ? -3.139 -9.443 7.078 1.00 89.56 122 LYS A O 1
ATOM 989 N N . SER A 1 123 ? -3.741 -11.565 6.698 1.00 86.75 123 SER A N 1
ATOM 990 C CA . SER A 1 123 ? -4.064 -11.353 5.283 1.00 86.75 123 SER A CA 1
ATOM 991 C C . SER A 1 123 ? -5.288 -10.446 5.083 1.00 86.75 123 SER A C 1
ATOM 993 O O . SER A 1 123 ? -5.226 -9.534 4.260 1.00 86.75 123 SER A O 1
ATOM 995 N N . VAL A 1 124 ? -6.363 -10.628 5.864 1.00 85.81 124 VAL A N 1
ATOM 996 C CA . VAL A 1 124 ? -7.533 -9.723 5.835 1.00 85.81 124 VAL A CA 1
ATOM 997 C C . VAL A 1 124 ? -7.124 -8.300 6.210 1.00 85.81 124 VAL A C 1
ATOM 999 O O . VAL A 1 124 ? -7.488 -7.354 5.511 1.00 85.81 124 VAL A O 1
ATOM 1002 N N . TRP A 1 125 ? -6.314 -8.150 7.261 1.00 87.50 125 TRP A N 1
ATOM 1003 C CA . TRP A 1 125 ? -5.784 -6.851 7.665 1.00 87.50 125 TRP A CA 1
ATOM 1004 C C . TRP A 1 125 ? -4.949 -6.191 6.585 1.00 87.50 125 TRP A C 1
ATOM 1006 O O . TRP A 1 125 ? -5.174 -5.031 6.266 1.00 87.50 125 TRP A O 1
ATOM 1016 N N . THR A 1 126 ? -4.049 -6.948 5.960 1.00 85.25 126 THR A N 1
ATOM 1017 C CA . THR A 1 126 ? -3.233 -6.448 4.850 1.00 85.25 126 THR A CA 1
ATOM 1018 C C . THR A 1 126 ? -4.119 -5.860 3.750 1.00 85.25 126 THR A C 1
ATOM 1020 O O . THR A 1 126 ? -3.846 -4.765 3.269 1.00 85.25 126 THR A O 1
ATOM 1023 N N . GLY A 1 127 ? -5.220 -6.531 3.392 1.00 82.69 127 GLY A N 1
ATOM 1024 C CA . GLY A 1 127 ? -6.179 -6.013 2.412 1.00 82.69 127 GLY A CA 1
ATOM 1025 C C . GLY A 1 127 ? -6.874 -4.721 2.856 1.00 82.69 127 GLY A C 1
ATOM 1026 O O . GLY A 1 127 ? -6.974 -3.776 2.075 1.00 82.69 127 GLY A O 1
ATOM 1027 N N . PHE A 1 128 ? -7.319 -4.652 4.113 1.00 85.81 128 PHE A N 1
ATOM 1028 C CA . PHE A 1 128 ? -7.958 -3.459 4.678 1.00 85.81 128 PHE A CA 1
ATOM 1029 C C . PHE A 1 128 ? -6.990 -2.270 4.737 1.00 85.81 128 PHE A C 1
ATOM 1031 O O . PHE A 1 128 ? -7.304 -1.181 4.248 1.00 85.81 128 PHE A O 1
ATOM 1038 N N . ARG A 1 129 ? -5.788 -2.504 5.272 1.00 86.94 129 ARG A N 1
ATOM 1039 C CA . ARG A 1 129 ? -4.705 -1.529 5.395 1.00 86.94 129 ARG A CA 1
ATOM 1040 C C . ARG A 1 129 ? -4.311 -0.965 4.031 1.00 86.94 129 ARG A C 1
ATOM 1042 O O . ARG A 1 129 ? -4.277 0.250 3.880 1.00 86.94 129 ARG A O 1
ATOM 1049 N N . LEU A 1 130 ? -4.136 -1.815 3.013 1.00 84.06 130 LEU A N 1
ATOM 1050 C CA . LEU A 1 130 ? -3.794 -1.395 1.644 1.00 84.06 130 LEU A CA 1
ATOM 1051 C C . LEU A 1 130 ? -4.775 -0.385 1.028 1.00 84.06 130 LEU A C 1
ATOM 1053 O O . LEU A 1 130 ? -4.398 0.342 0.112 1.00 84.06 130 LEU A O 1
ATOM 1057 N N . ILE A 1 131 ? -6.020 -0.333 1.508 1.00 85.88 131 ILE A N 1
ATOM 1058 C CA . ILE A 1 131 ? -7.049 0.582 1.003 1.00 85.88 131 ILE A CA 1
ATOM 1059 C C . ILE A 1 131 ? -7.221 1.783 1.938 1.00 85.88 131 ILE A C 1
ATOM 1061 O O . ILE A 1 131 ? -7.248 2.934 1.490 1.00 85.88 131 ILE A O 1
ATOM 1065 N N . MET A 1 132 ? -7.356 1.534 3.241 1.00 89.19 132 MET A N 1
ATOM 1066 C CA . MET A 1 132 ? -7.731 2.568 4.200 1.00 89.19 132 MET A CA 1
ATOM 1067 C C . MET A 1 132 ? -6.580 3.482 4.597 1.00 89.19 132 MET A C 1
ATOM 1069 O O . MET A 1 132 ? -6.765 4.699 4.579 1.00 89.19 132 MET A O 1
ATOM 1073 N N . GLU A 1 133 ? -5.403 2.935 4.894 1.00 90.62 133 GLU A N 1
ATOM 1074 C CA . GLU A 1 133 ? -4.251 3.736 5.318 1.00 90.62 133 GLU A CA 1
ATOM 1075 C C . GLU A 1 133 ? -3.844 4.756 4.241 1.00 90.62 133 GLU A C 1
ATOM 1077 O O . GLU A 1 133 ? -3.773 5.946 4.563 1.00 90.62 133 GLU A O 1
ATOM 1082 N N . PRO A 1 134 ? -3.674 4.383 2.954 1.00 89.94 134 PRO A N 1
ATOM 1083 C CA . PRO A 1 134 ? -3.321 5.373 1.948 1.00 89.94 134 PRO A CA 1
ATOM 1084 C C . PRO A 1 134 ? -4.374 6.461 1.781 1.00 89.94 134 PRO A C 1
ATOM 1086 O O . PRO A 1 134 ? -4.038 7.612 1.522 1.00 89.94 134 PRO A O 1
ATOM 1089 N N . THR A 1 135 ? -5.650 6.117 1.969 1.00 89.88 135 THR A N 1
ATOM 1090 C CA . THR A 1 135 ? -6.752 7.083 1.903 1.00 89.88 135 THR A CA 1
ATOM 1091 C C . THR A 1 135 ? -6.722 8.069 3.062 1.00 89.88 135 THR A C 1
ATOM 1093 O O . THR A 1 135 ? -6.962 9.254 2.840 1.00 89.88 135 THR A O 1
ATOM 1096 N N . LEU A 1 136 ? -6.404 7.613 4.276 1.00 89.88 136 LEU A N 1
ATOM 1097 C CA . LEU A 1 136 ? -6.216 8.498 5.427 1.00 89.88 136 LEU A CA 1
ATOM 1098 C C . LEU A 1 136 ? -5.052 9.465 5.195 1.00 89.88 136 LEU A C 1
ATOM 1100 O O . LEU A 1 136 ? -5.232 10.676 5.313 1.00 89.88 136 LEU A O 1
ATOM 1104 N N . ILE A 1 137 ? -3.894 8.940 4.786 1.00 86.75 137 ILE A N 1
ATOM 1105 C CA . ILE A 1 137 ? -2.689 9.740 4.526 1.00 86.75 137 ILE A CA 1
ATOM 1106 C C . ILE A 1 137 ? -2.931 10.742 3.388 1.00 86.75 137 ILE A C 1
ATOM 1108 O O . ILE A 1 137 ? -2.555 11.909 3.473 1.00 86.75 137 ILE A O 1
ATOM 1112 N N . ALA A 1 138 ? -3.597 10.320 2.314 1.00 86.12 138 ALA A N 1
ATOM 1113 C CA . ALA A 1 138 ? -3.939 11.198 1.201 1.00 86.12 138 ALA A CA 1
ATOM 1114 C C . ALA A 1 138 ? -4.941 12.292 1.594 1.00 86.12 138 ALA A C 1
ATOM 1116 O O . ALA A 1 138 ? -4.836 13.424 1.124 1.00 86.12 138 ALA A O 1
ATOM 1117 N N . ALA A 1 139 ? -5.902 11.990 2.472 1.00 85.56 139 ALA A N 1
ATOM 1118 C CA . ALA A 1 139 ? -6.885 12.968 2.931 1.00 85.56 139 ALA A CA 1
ATOM 1119 C C . ALA A 1 139 ? -6.245 14.113 3.735 1.00 85.56 139 ALA A C 1
ATOM 1121 O O . ALA A 1 139 ? -6.722 15.248 3.660 1.00 85.56 139 ALA A O 1
ATOM 1122 N N . THR A 1 140 ? -5.154 13.837 4.454 1.00 81.19 140 THR A N 1
ATOM 1123 C CA . THR A 1 140 ? -4.359 14.841 5.179 1.00 81.19 140 THR A CA 1
ATOM 1124 C C . THR A 1 140 ? -3.218 15.423 4.339 1.00 81.19 140 THR A C 1
ATOM 1126 O O . THR A 1 140 ? -2.551 16.365 4.772 1.00 81.19 140 THR A O 1
ATOM 1129 N N . CYS A 1 141 ? -3.017 14.931 3.111 1.00 82.44 141 CYS A N 1
ATOM 1130 C CA . CYS A 1 141 ? -1.988 15.429 2.210 1.00 82.44 141 CYS A CA 1
ATOM 1131 C C . CYS A 1 141 ? -2.269 16.896 1.814 1.00 82.44 141 CYS A C 1
ATOM 1133 O O . CYS A 1 141 ? -3.352 17.216 1.294 1.00 82.44 141 CYS A O 1
ATOM 1135 N N . PRO A 1 142 ? -1.300 17.811 2.023 1.00 78.44 142 PRO A N 1
ATOM 1136 C CA . PRO A 1 142 ? -1.454 19.212 1.645 1.00 78.44 142 PRO A CA 1
ATOM 1137 C C . PRO A 1 142 ? -1.407 19.417 0.125 1.00 78.44 142 PRO A C 1
ATOM 1139 O O . PRO A 1 142 ? -1.892 20.438 -0.362 1.00 78.44 142 PRO A O 1
ATOM 1142 N N . PHE A 1 143 ? -0.855 18.464 -0.633 1.00 83.00 143 PHE A N 1
ATOM 1143 C CA . PHE A 1 143 ? -0.838 18.521 -2.089 1.00 83.00 143 PHE A CA 1
ATOM 1144 C C . PHE A 1 143 ? -2.250 18.306 -2.637 1.00 83.00 143 PHE A C 1
ATOM 1146 O O . PHE A 1 143 ? -2.903 17.302 -2.345 1.00 83.00 143 PHE A O 1
ATOM 1153 N N . LYS A 1 144 ? -2.713 19.239 -3.468 1.00 81.81 144 LYS A N 1
ATOM 1154 C CA . LYS A 1 144 ? -3.937 19.087 -4.256 1.00 81.81 144 LYS A CA 1
ATOM 1155 C C . LYS A 1 144 ? -3.541 18.861 -5.706 1.00 81.81 144 LYS A C 1
ATOM 1157 O O . LYS A 1 144 ? -2.704 19.586 -6.231 1.00 81.81 144 LYS A O 1
ATOM 1162 N N . MET A 1 145 ? -4.130 17.841 -6.316 1.00 81.62 145 MET A N 1
ATOM 1163 C CA . MET A 1 145 ? -3.912 17.545 -7.728 1.00 81.62 145 MET A CA 1
ATOM 1164 C C . MET A 1 145 ? -4.525 18.633 -8.603 1.00 81.62 145 MET A C 1
ATOM 1166 O O . MET A 1 145 ? -5.618 19.116 -8.303 1.00 81.62 145 MET A O 1
ATOM 1170 N N . GLY A 1 146 ? -3.828 18.987 -9.676 1.00 81.75 146 GLY A N 1
ATOM 1171 C CA . GLY A 1 146 ? -4.332 19.818 -10.756 1.00 81.75 146 GLY A CA 1
ATOM 1172 C C . GLY A 1 146 ? -4.750 18.995 -11.975 1.00 81.75 146 GLY A C 1
ATOM 1173 O O . GLY A 1 146 ? -4.719 17.761 -11.988 1.00 81.75 146 GLY A O 1
ATOM 1174 N N . ASP A 1 147 ? -5.126 19.707 -13.036 1.00 78.75 147 ASP A N 1
ATOM 1175 C CA . ASP A 1 147 ? -5.640 19.116 -14.276 1.00 78.75 147 ASP A CA 1
ATOM 1176 C C . ASP A 1 147 ? -4.628 18.193 -14.969 1.00 78.75 147 ASP A C 1
ATOM 1178 O O . ASP A 1 147 ? -5.021 17.231 -15.630 1.00 78.75 147 ASP A O 1
ATOM 1182 N N . SER A 1 148 ? -3.325 18.470 -14.840 1.00 76.62 148 SER A N 1
ATOM 1183 C CA . SER A 1 148 ? -2.259 17.633 -15.404 1.00 76.62 148 SER A CA 1
ATOM 1184 C C . SER A 1 148 ? -2.212 16.250 -14.763 1.00 76.62 148 SER A C 1
ATOM 1186 O O . SER A 1 148 ? -2.088 15.253 -15.475 1.00 76.62 148 SER A O 1
ATOM 1188 N N . GLU A 1 149 ? -2.343 16.179 -13.437 1.00 82.00 149 GLU A N 1
ATOM 1189 C CA . GLU A 1 149 ? -2.315 14.915 -12.702 1.00 82.00 149 GLU A CA 1
ATOM 1190 C C . GLU A 1 149 ? -3.576 14.090 -12.977 1.00 82.00 149 GLU A C 1
ATOM 1192 O O . GLU A 1 149 ? -3.476 12.892 -13.238 1.00 82.00 149 GLU A O 1
ATOM 1197 N N . LEU A 1 150 ? -4.750 14.729 -12.996 1.00 76.81 150 LEU A N 1
ATOM 1198 C CA . LEU A 1 150 ? -6.019 14.052 -13.283 1.00 76.81 150 LEU A CA 1
ATOM 1199 C C . LEU A 1 150 ? -6.057 13.489 -14.713 1.00 76.81 150 LEU A C 1
ATOM 1201 O O . LEU A 1 150 ? -6.400 12.322 -14.911 1.00 76.81 150 LEU A O 1
ATOM 1205 N N . LYS A 1 151 ? -5.612 14.269 -15.710 1.00 79.12 151 LYS A N 1
ATOM 1206 C CA . LYS A 1 151 ? -5.516 13.805 -17.106 1.00 79.12 151 LYS A CA 1
ATOM 1207 C C . LYS A 1 151 ? -4.571 12.620 -17.269 1.00 79.12 151 LYS A C 1
ATOM 1209 O O . LYS A 1 151 ? -4.852 11.722 -18.060 1.00 79.12 151 LYS A O 1
ATOM 1214 N N . ALA A 1 152 ? -3.457 12.595 -16.534 1.00 76.50 152 ALA A N 1
ATOM 1215 C CA . ALA A 1 152 ? -2.514 11.479 -16.596 1.00 76.50 152 ALA A CA 1
ATOM 1216 C C . ALA A 1 152 ? -3.158 10.149 -16.163 1.00 76.50 152 ALA A C 1
ATOM 1218 O O . ALA A 1 152 ? -2.752 9.091 -16.642 1.00 76.50 152 ALA A O 1
ATOM 1219 N N . ILE A 1 153 ? -4.165 10.197 -15.289 1.00 71.69 153 ILE A N 1
ATOM 1220 C CA . ILE A 1 153 ? -4.868 9.017 -14.773 1.00 71.69 153 ILE A CA 1
ATOM 1221 C C . ILE A 1 153 ? -6.003 8.600 -15.691 1.00 71.69 153 ILE A C 1
ATOM 1223 O O . ILE A 1 153 ? -6.123 7.418 -16.000 1.00 71.69 153 ILE A O 1
ATOM 1227 N N . GLU A 1 154 ? -6.786 9.559 -16.185 1.00 72.94 154 GLU A N 1
ATOM 1228 C CA . GLU A 1 154 ? -7.815 9.302 -17.197 1.00 72.94 154 GLU A CA 1
ATOM 1229 C C . GLU A 1 154 ? -7.215 8.566 -18.405 1.00 72.94 154 GLU A C 1
ATOM 1231 O O . GLU A 1 154 ? -7.776 7.600 -18.922 1.00 72.94 154 GLU A O 1
ATOM 1236 N N . TYR A 1 155 ? -5.999 8.954 -18.789 1.00 68.62 155 TYR A N 1
ATOM 1237 C CA . TYR A 1 155 ? -5.278 8.340 -19.891 1.00 68.62 155 TYR A CA 1
ATOM 1238 C C . TYR A 1 155 ? -4.859 6.879 -19.629 1.00 68.62 155 TYR A C 1
ATOM 1240 O O . TYR A 1 155 ? -4.618 6.144 -20.587 1.00 68.62 155 TYR A O 1
ATOM 1248 N N . LEU A 1 156 ? -4.794 6.408 -18.376 1.00 66.31 156 LEU A N 1
ATOM 1249 C CA . LEU A 1 156 ? -4.506 5.000 -18.059 1.00 66.31 156 LEU A CA 1
ATOM 1250 C C . LEU A 1 156 ? -5.712 4.070 -18.234 1.00 66.31 156 LEU A C 1
ATOM 1252 O O . LEU A 1 156 ? -5.507 2.866 -18.367 1.00 66.31 156 LEU A O 1
ATOM 1256 N N . ALA A 1 157 ? -6.937 4.595 -18.314 1.00 66.19 157 ALA A N 1
ATOM 1257 C CA . ALA A 1 157 ? -8.171 3.814 -18.482 1.00 66.19 157 ALA A CA 1
ATOM 1258 C C . ALA A 1 157 ? -8.465 3.408 -19.951 1.00 66.19 157 ALA A C 1
ATOM 1260 O O . ALA A 1 157 ? -9.605 3.168 -20.348 1.00 66.19 157 ALA A O 1
ATOM 1261 N N . THR A 1 158 ? -7.433 3.365 -20.794 1.00 73.56 158 THR A N 1
ATOM 1262 C CA . THR A 1 158 ? -7.493 3.310 -22.268 1.00 73.56 158 THR A CA 1
ATOM 1263 C C . THR A 1 158 ? -7.029 1.940 -22.810 1.00 73.56 158 THR A C 1
ATOM 1265 O O . THR A 1 158 ? -6.706 1.046 -22.023 1.00 73.56 158 THR A O 1
ATOM 1268 N N . PRO A 1 159 ? -6.953 1.693 -24.142 1.00 74.44 159 PRO A N 1
ATOM 1269 C CA . PRO A 1 159 ? -6.400 0.442 -24.688 1.00 74.44 159 PRO A CA 1
ATOM 1270 C C . PRO A 1 159 ? -5.006 0.071 -24.154 1.00 74.44 159 PRO A C 1
ATOM 1272 O O . PRO A 1 159 ? -4.665 -1.110 -24.093 1.00 74.44 159 PRO A O 1
ATOM 1275 N N . GLN A 1 160 ? -4.227 1.056 -23.705 1.00 80.00 160 GLN A N 1
ATOM 1276 C CA . GLN A 1 160 ? -2.938 0.879 -23.041 1.00 80.00 160 GLN A CA 1
ATOM 1277 C C . GLN A 1 160 ? -3.053 0.032 -21.766 1.00 80.00 160 GLN A C 1
ATOM 1279 O O . GLN A 1 160 ? -2.173 -0.786 -21.502 1.00 80.00 160 GLN A O 1
ATOM 1284 N N . GLN A 1 161 ? -4.169 0.131 -21.035 1.00 86.50 161 GLN A N 1
ATOM 1285 C CA . GLN A 1 161 ? -4.445 -0.696 -19.861 1.00 86.50 161 GLN A CA 1
ATOM 1286 C C . GLN A 1 161 ? -4.382 -2.186 -20.200 1.00 86.50 161 GLN A C 1
ATOM 1288 O O . GLN A 1 161 ? -3.804 -2.975 -19.456 1.00 86.50 161 GLN A O 1
ATOM 1293 N N . LYS A 1 162 ? -4.942 -2.586 -21.350 1.00 90.19 162 LYS A N 1
ATOM 1294 C CA . LYS A 1 162 ? -4.964 -3.992 -21.773 1.00 90.19 162 LYS A CA 1
ATOM 1295 C C . LYS A 1 162 ? -3.557 -4.519 -22.037 1.00 90.19 162 LYS A C 1
ATOM 1297 O O . LYS A 1 162 ? -3.276 -5.644 -21.638 1.00 90.19 162 LYS A O 1
ATOM 1302 N N . LEU A 1 163 ? -2.692 -3.710 -22.654 1.00 94.31 163 LEU A N 1
ATOM 1303 C CA . LEU A 1 163 ? -1.296 -4.064 -22.937 1.00 94.31 163 LEU A CA 1
ATOM 1304 C C . LEU A 1 163 ? -0.479 -4.219 -21.651 1.00 94.31 163 LEU A C 1
ATOM 1306 O O . LEU A 1 163 ? 0.266 -5.191 -21.507 1.00 94.31 163 LEU A O 1
ATOM 1310 N N . VAL A 1 164 ? -0.659 -3.309 -20.689 1.00 94.94 164 VAL A N 1
ATOM 1311 C CA . VAL A 1 164 ? -0.044 -3.431 -19.359 1.00 94.94 164 VAL A CA 1
ATOM 1312 C C . VAL A 1 164 ? -0.549 -4.692 -18.660 1.00 94.94 164 VAL A C 1
ATOM 1314 O O . VAL A 1 164 ? 0.253 -5.499 -18.207 1.00 94.94 164 VAL A O 1
ATOM 1317 N N . LEU A 1 165 ? -1.864 -4.919 -18.619 1.00 93.75 165 LEU A N 1
ATOM 1318 C CA . LEU A 1 165 ? -2.456 -6.089 -17.964 1.00 93.75 165 LEU A CA 1
ATOM 1319 C C . LEU A 1 165 ? -2.000 -7.412 -18.596 1.00 93.75 165 LEU A C 1
ATOM 1321 O O . LEU A 1 165 ? -1.714 -8.368 -17.876 1.00 93.75 165 LEU A O 1
ATOM 1325 N N . SER A 1 166 ? -1.940 -7.505 -19.928 1.00 95.19 166 SER A N 1
ATOM 1326 C CA . SER A 1 166 ? -1.539 -8.736 -20.618 1.00 95.19 166 SER A CA 1
ATOM 1327 C C . SER A 1 166 ? -0.057 -9.045 -20.429 1.00 95.19 166 SER A C 1
ATOM 1329 O O . SER A 1 166 ? 0.285 -10.188 -20.135 1.00 95.19 166 SER A O 1
ATOM 1331 N N . SER A 1 167 ? 0.813 -8.040 -20.544 1.00 97.19 167 SER A N 1
ATOM 1332 C CA . SER A 1 167 ? 2.253 -8.210 -20.310 1.00 97.19 167 SER A CA 1
ATOM 1333 C C . SER A 1 167 ? 2.571 -8.436 -18.827 1.00 97.19 167 SER A C 1
ATOM 1335 O O . SER A 1 167 ? 3.413 -9.273 -18.501 1.00 97.19 167 SER A O 1
ATOM 1337 N N . TRP A 1 168 ? 1.829 -7.806 -17.909 1.00 97.69 168 TRP A N 1
ATOM 1338 C CA . TRP A 1 168 ? 1.950 -8.057 -16.472 1.00 97.69 168 TRP A CA 1
ATOM 1339 C C . TRP A 1 168 ? 1.662 -9.511 -16.102 1.00 97.69 168 TRP A C 1
ATOM 1341 O O . TRP A 1 168 ? 2.352 -10.055 -15.251 1.00 97.69 168 TRP A O 1
ATOM 1351 N N . LYS A 1 169 ? 0.717 -10.195 -16.762 1.00 96.94 169 LYS A N 1
ATOM 1352 C CA . LYS A 1 169 ? 0.473 -11.634 -16.522 1.00 96.94 169 LYS A CA 1
ATOM 1353 C C . LYS A 1 169 ? 1.701 -12.511 -16.783 1.00 96.94 169 LYS A C 1
ATOM 1355 O O . LYS A 1 169 ? 1.776 -13.602 -16.224 1.00 96.94 169 LYS A O 1
ATOM 1360 N N . ILE A 1 170 ? 2.619 -12.071 -17.644 1.00 97.81 170 ILE A N 1
ATOM 1361 C CA . ILE A 1 170 ? 3.887 -12.760 -17.905 1.00 97.81 170 ILE A CA 1
ATOM 1362 C C . ILE A 1 170 ? 4.884 -12.399 -16.801 1.00 97.81 170 ILE A C 1
ATOM 1364 O O . ILE A 1 170 ? 5.408 -13.297 -16.149 1.00 97.81 170 ILE A O 1
ATOM 1368 N N . ILE A 1 171 ? 5.058 -11.102 -16.522 1.00 97.94 171 ILE A N 1
ATOM 1369 C CA . ILE A 1 171 ? 5.963 -10.590 -15.475 1.00 97.94 171 ILE A CA 1
ATOM 1370 C C . ILE A 1 171 ? 5.630 -11.173 -14.096 1.00 97.94 171 ILE A C 1
ATOM 1372 O O . ILE A 1 171 ? 6.517 -11.581 -13.352 1.00 97.94 171 ILE A O 1
ATOM 1376 N N . ALA A 1 172 ? 4.341 -11.270 -13.768 1.00 96.94 172 ALA A N 1
ATOM 1377 C CA . ALA A 1 172 ? 3.842 -11.755 -12.488 1.00 96.94 172 ALA A CA 1
ATOM 1378 C C . ALA A 1 172 ? 4.181 -13.230 -12.209 1.00 96.94 172 ALA A C 1
ATOM 1380 O O . ALA A 1 172 ? 4.062 -13.665 -11.067 1.00 96.94 172 ALA A O 1
ATOM 1381 N N . ARG A 1 173 ? 4.606 -14.002 -13.222 1.00 96.81 173 ARG A N 1
ATOM 1382 C CA . ARG A 1 173 ? 5.060 -15.392 -13.045 1.00 96.81 173 ARG A CA 1
ATOM 1383 C C . ARG A 1 173 ? 6.441 -15.486 -12.398 1.00 96.81 173 ARG A C 1
ATOM 1385 O O . ARG A 1 173 ? 6.750 -16.524 -11.828 1.00 96.81 173 ARG A O 1
ATOM 1392 N N . ASP A 1 174 ? 7.244 -14.427 -12.485 1.00 96.62 174 ASP A N 1
ATOM 1393 C CA . ASP A 1 174 ? 8.586 -14.364 -11.901 1.00 96.62 174 ASP A CA 1
ATOM 1394 C C . ASP A 1 174 ? 8.925 -12.932 -11.454 1.00 96.62 174 ASP A C 1
ATOM 1396 O O . ASP A 1 174 ? 9.901 -12.312 -11.884 1.00 96.62 174 ASP A O 1
ATOM 1400 N N . THR A 1 175 ? 8.085 -12.367 -10.584 1.00 96.81 175 THR A N 1
ATOM 1401 C CA . THR A 1 175 ? 8.283 -11.002 -10.069 1.00 96.81 175 THR A CA 1
ATOM 1402 C C . THR A 1 175 ? 9.669 -10.815 -9.460 1.00 96.81 175 THR A C 1
ATOM 1404 O O . THR A 1 175 ? 10.273 -9.755 -9.625 1.00 96.81 175 THR A O 1
ATOM 1407 N N . ARG A 1 176 ? 10.202 -11.851 -8.806 1.00 96.25 176 ARG A N 1
ATOM 1408 C CA . ARG A 1 176 ? 11.520 -11.835 -8.180 1.00 96.25 176 ARG A CA 1
ATOM 1409 C C . ARG A 1 176 ? 12.631 -11.551 -9.188 1.00 96.25 176 ARG A C 1
ATOM 1411 O O . ARG A 1 176 ? 13.371 -10.586 -8.997 1.00 96.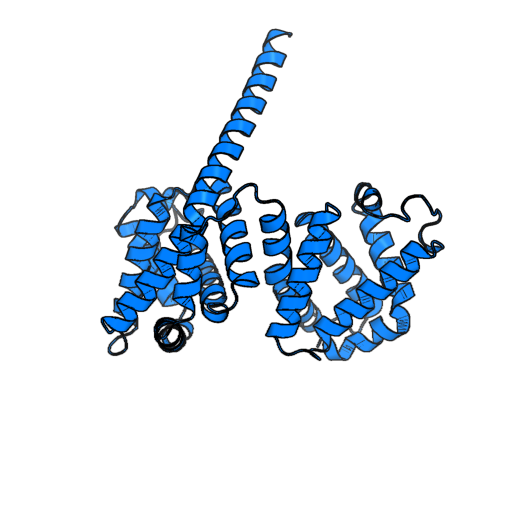25 176 ARG A O 1
ATOM 1418 N N . SER A 1 177 ? 12.731 -12.318 -10.272 1.00 96.75 177 SER A N 1
ATOM 1419 C CA . SER A 1 177 ? 13.789 -12.108 -11.267 1.00 96.75 177 SER A CA 1
ATOM 1420 C C . SER A 1 177 ? 13.665 -10.768 -11.984 1.00 96.75 177 SER A C 1
ATOM 1422 O O . SER A 1 177 ? 14.675 -10.086 -12.174 1.00 96.75 177 SER A O 1
ATOM 1424 N N . TYR A 1 178 ? 12.450 -10.352 -12.364 1.00 98.12 178 TYR A N 1
ATOM 1425 C CA . TYR A 1 178 ? 12.238 -9.044 -13.002 1.00 98.12 178 TYR A CA 1
ATOM 1426 C C . TYR A 1 178 ? 12.611 -7.889 -12.069 1.00 98.12 178 TYR A C 1
ATOM 1428 O O . TYR A 1 178 ? 13.269 -6.937 -12.499 1.00 98.12 178 TYR A O 1
ATOM 1436 N N . GLY A 1 179 ? 12.217 -7.983 -10.797 1.00 97.81 179 GLY A N 1
ATOM 1437 C CA . GLY A 1 179 ? 12.500 -6.975 -9.784 1.00 97.81 179 GLY A CA 1
ATOM 1438 C C . GLY A 1 179 ? 13.994 -6.866 -9.477 1.00 97.81 179 GLY A C 1
ATOM 1439 O O . GLY A 1 179 ? 14.547 -5.770 -9.532 1.00 97.81 179 GLY A O 1
ATOM 1440 N N . VAL A 1 180 ? 14.676 -7.988 -9.214 1.00 98.12 180 VAL A N 1
ATOM 1441 C CA . VAL A 1 180 ? 16.126 -7.992 -8.942 1.00 98.12 180 VAL A CA 1
ATOM 1442 C C . VAL A 1 180 ? 16.892 -7.424 -10.137 1.00 98.12 180 VAL A C 1
ATOM 1444 O O . VAL A 1 180 ? 17.706 -6.515 -9.973 1.00 98.12 180 VAL A O 1
ATOM 1447 N N . ARG A 1 181 ? 16.573 -7.877 -11.357 1.00 98.25 181 ARG A N 1
ATOM 1448 C CA . ARG A 1 181 ? 17.181 -7.380 -12.601 1.00 98.25 181 ARG A CA 1
ATOM 1449 C C . ARG A 1 181 ? 16.999 -5.871 -12.776 1.00 98.25 181 ARG A C 1
ATOM 1451 O O . ARG A 1 181 ? 17.944 -5.182 -13.161 1.00 98.25 181 ARG A O 1
ATOM 1458 N N . LEU A 1 182 ? 15.806 -5.358 -12.478 1.00 98.19 182 LEU A N 1
ATOM 1459 C CA . LEU A 1 182 ? 15.503 -3.927 -12.503 1.00 98.19 182 LEU A CA 1
ATOM 1460 C C . LEU A 1 182 ? 16.390 -3.157 -11.516 1.00 98.19 182 LEU A C 1
ATOM 1462 O O . LEU A 1 182 ? 17.018 -2.178 -11.910 1.00 98.19 182 LEU A O 1
ATOM 1466 N N . PHE A 1 183 ? 16.502 -3.586 -10.258 1.00 98.19 183 PHE A N 1
ATOM 1467 C CA . PHE A 1 183 ? 17.283 -2.836 -9.268 1.00 98.19 183 PHE A CA 1
ATOM 1468 C C . PHE A 1 183 ? 18.779 -2.878 -9.573 1.00 98.19 183 PHE A C 1
ATOM 1470 O O . PHE A 1 183 ? 19.438 -1.840 -9.527 1.00 98.19 183 PHE A O 1
ATOM 1477 N N . LEU A 1 184 ? 19.305 -4.036 -9.983 1.00 98.12 184 LEU A N 1
ATOM 1478 C CA . LEU A 1 184 ? 20.684 -4.143 -10.461 1.00 98.12 184 LEU A CA 1
ATOM 1479 C C . LEU A 1 184 ? 20.935 -3.182 -11.630 1.00 98.12 184 LEU A C 1
ATOM 1481 O O . LEU A 1 184 ? 21.932 -2.461 -11.629 1.00 98.12 184 LEU A O 1
ATOM 1485 N N . LYS A 1 185 ? 20.001 -3.086 -12.589 1.00 98.38 185 LYS A N 1
ATOM 1486 C CA . LYS A 1 185 ? 20.104 -2.121 -13.689 1.00 98.38 185 LYS A CA 1
ATOM 1487 C C . LYS A 1 185 ? 20.077 -0.674 -13.199 1.00 98.38 185 LYS A C 1
ATOM 1489 O O . LYS A 1 185 ? 20.851 0.142 -13.693 1.00 98.38 185 LYS A O 1
ATOM 1494 N N . MET A 1 186 ? 19.227 -0.345 -12.231 1.00 97.81 186 MET A N 1
ATOM 1495 C CA . MET A 1 186 ? 19.172 0.994 -11.641 1.00 97.81 186 MET A CA 1
ATOM 1496 C C . MET A 1 186 ? 20.513 1.373 -10.995 1.00 97.81 186 MET A C 1
ATOM 1498 O O . MET A 1 186 ? 21.008 2.471 -11.238 1.00 97.81 186 MET A O 1
ATOM 1502 N N . PHE A 1 187 ? 21.137 0.462 -10.243 1.00 97.12 187 PHE A N 1
ATOM 1503 C CA . PHE A 1 187 ? 22.440 0.701 -9.611 1.00 97.12 187 PHE A CA 1
ATOM 1504 C C . PHE A 1 187 ? 23.596 0.742 -10.613 1.00 97.12 187 PHE A C 1
ATOM 1506 O O . PHE A 1 187 ? 24.548 1.485 -10.406 1.00 97.12 187 PHE A O 1
ATOM 1513 N N . GLN A 1 188 ? 23.501 0.027 -11.736 1.00 96.94 188 GLN A N 1
ATOM 1514 C CA . GLN A 1 188 ? 24.438 0.200 -12.852 1.00 96.94 188 GLN A CA 1
ATOM 1515 C C . GLN A 1 188 ? 24.316 1.591 -13.491 1.00 96.94 188 GLN A C 1
ATOM 1517 O O . GLN A 1 188 ? 25.325 2.202 -13.831 1.00 96.94 188 GLN A O 1
ATOM 1522 N N . LEU A 1 189 ? 23.089 2.099 -13.663 1.00 96.50 189 LEU A N 1
ATOM 1523 C CA . LEU A 1 189 ? 22.839 3.437 -14.214 1.00 96.50 189 LEU A CA 1
ATOM 1524 C C . LEU A 1 189 ? 23.228 4.554 -13.234 1.00 96.50 189 LEU A C 1
ATOM 1526 O O . LEU A 1 189 ? 23.623 5.636 -13.664 1.00 96.50 189 LEU A O 1
ATOM 1530 N N . SER A 1 190 ? 23.100 4.310 -11.929 1.00 96.38 190 SER A N 1
ATOM 1531 C CA . SER A 1 190 ? 23.477 5.250 -10.876 1.00 96.38 190 SER A CA 1
ATOM 1532 C C . SER A 1 190 ? 23.979 4.514 -9.627 1.00 96.38 190 SER A C 1
ATOM 1534 O O . SER A 1 190 ? 23.196 4.198 -8.724 1.00 96.38 190 SER A O 1
ATOM 1536 N N . PRO A 1 191 ? 25.299 4.267 -9.527 1.00 95.38 191 PRO A N 1
ATOM 1537 C CA . PRO A 1 191 ? 25.879 3.575 -8.375 1.00 95.38 191 PRO A CA 1
ATOM 1538 C C . PRO A 1 191 ? 25.660 4.317 -7.053 1.00 95.38 191 PRO A C 1
ATOM 1540 O O . PRO A 1 191 ? 25.565 3.707 -5.991 1.00 95.38 191 PRO A O 1
ATOM 1543 N N . THR A 1 192 ? 25.537 5.646 -7.097 1.00 94.38 192 THR A N 1
ATOM 1544 C CA . THR A 1 192 ? 25.293 6.472 -5.909 1.00 94.38 192 THR A CA 1
ATOM 1545 C C . THR A 1 192 ? 23.929 6.207 -5.274 1.00 94.38 192 THR A C 1
ATOM 1547 O O . THR A 1 192 ? 23.822 6.315 -4.053 1.00 94.38 192 THR A O 1
ATOM 1550 N N . SER A 1 193 ? 22.916 5.802 -6.051 1.00 94.50 193 SER A N 1
ATOM 1551 C CA . SER A 1 193 ? 21.589 5.457 -5.525 1.00 94.50 193 SER A CA 1
ATOM 1552 C C . SER A 1 193 ? 21.612 4.243 -4.595 1.00 94.50 193 SER A C 1
ATOM 1554 O O . SER A 1 193 ? 20.739 4.134 -3.739 1.00 94.50 193 SER A O 1
ATOM 1556 N N . LEU A 1 194 ? 22.618 3.363 -4.700 1.00 95.12 194 LEU A N 1
ATOM 1557 C CA . LEU A 1 194 ? 22.753 2.189 -3.831 1.00 95.12 194 LEU A CA 1
ATOM 1558 C C . LEU A 1 194 ? 22.846 2.572 -2.344 1.00 95.12 194 LEU A C 1
ATOM 1560 O O . LEU A 1 194 ? 22.335 1.853 -1.492 1.00 95.12 194 LEU A O 1
ATOM 1564 N N . LYS A 1 195 ? 23.403 3.751 -2.031 1.00 94.81 195 LYS A N 1
ATOM 1565 C CA . LYS A 1 195 ? 23.557 4.263 -0.656 1.00 94.81 195 LYS A CA 1
ATOM 1566 C C . LYS A 1 195 ? 22.235 4.507 0.079 1.00 94.81 195 LYS A C 1
ATOM 1568 O O . LYS A 1 195 ? 22.247 4.626 1.298 1.00 94.81 195 LYS A O 1
ATOM 1573 N N . LEU A 1 196 ? 21.114 4.592 -0.639 1.00 93.81 196 LEU A N 1
ATOM 1574 C CA . LEU A 1 196 ? 19.782 4.760 -0.044 1.00 93.81 196 LEU A CA 1
ATOM 1575 C C . LEU A 1 196 ? 19.241 3.465 0.573 1.00 93.81 196 LEU A C 1
ATOM 1577 O O . LEU A 1 196 ? 18.223 3.487 1.260 1.00 93.81 196 LEU A O 1
ATOM 1581 N N . PHE A 1 197 ? 19.890 2.331 0.310 1.00 95.00 197 PHE A N 1
ATOM 1582 C CA . PHE A 1 197 ? 19.384 1.017 0.669 1.00 95.00 197 PHE A CA 1
ATOM 1583 C C . PHE A 1 197 ? 20.231 0.378 1.770 1.00 95.00 197 PHE A C 1
ATOM 1585 O O . PHE A 1 197 ? 21.459 0.419 1.752 1.00 95.00 197 PHE A O 1
ATOM 1592 N N . SER A 1 198 ? 19.574 -0.302 2.711 1.00 93.38 198 SER A N 1
ATOM 1593 C CA . SER A 1 198 ? 20.230 -1.012 3.825 1.00 93.38 198 SER A CA 1
ATOM 1594 C C . SER A 1 198 ? 21.089 -2.210 3.389 1.00 93.38 198 SER A C 1
ATOM 1596 O O . SER A 1 198 ? 21.812 -2.807 4.189 1.00 93.38 198 SER A O 1
ATOM 1598 N N . PHE A 1 199 ? 21.006 -2.593 2.118 1.00 95.50 199 PHE A N 1
ATOM 1599 C CA . PHE A 1 199 ? 21.794 -3.654 1.496 1.00 95.50 199 PHE A CA 1
ATOM 1600 C C . PHE A 1 199 ? 22.949 -3.129 0.639 1.00 95.50 199 PHE A C 1
ATOM 1602 O O . PHE A 1 199 ? 23.532 -3.889 -0.123 1.00 95.50 199 PHE A O 1
ATOM 1609 N N . ALA A 1 200 ? 23.320 -1.851 0.778 1.00 95.00 200 ALA A N 1
ATOM 1610 C CA . ALA A 1 200 ? 24.387 -1.238 -0.013 1.00 95.00 200 ALA A CA 1
ATOM 1611 C C . ALA A 1 200 ? 25.743 -1.965 0.054 1.00 95.00 200 ALA A C 1
ATOM 1613 O O . ALA A 1 200 ? 26.534 -1.855 -0.878 1.00 95.00 200 ALA A O 1
ATOM 1614 N N . ASN A 1 201 ? 25.998 -2.695 1.144 1.00 95.38 201 ASN A N 1
ATOM 1615 C CA . ASN A 1 201 ? 27.247 -3.419 1.385 1.00 95.38 201 ASN A CA 1
ATOM 1616 C C . ASN A 1 201 ? 27.137 -4.933 1.128 1.00 95.38 201 ASN A C 1
ATOM 1618 O O . ASN A 1 201 ? 28.076 -5.661 1.440 1.00 95.38 201 ASN A O 1
ATOM 1622 N N . ASP A 1 202 ? 26.004 -5.431 0.622 1.00 96.81 202 ASP A N 1
ATOM 1623 C CA . ASP A 1 202 ? 25.879 -6.855 0.300 1.00 96.81 202 ASP A CA 1
ATOM 1624 C C . ASP A 1 202 ? 26.736 -7.204 -0.920 1.00 96.81 202 ASP A C 1
ATOM 1626 O O . ASP A 1 202 ? 26.807 -6.448 -1.889 1.00 96.81 202 ASP A O 1
ATOM 1630 N N . THR A 1 203 ? 27.423 -8.344 -0.871 1.00 93.19 203 THR A N 1
ATOM 1631 C CA . THR A 1 203 ? 28.308 -8.802 -1.947 1.00 93.19 203 THR A CA 1
ATOM 1632 C C . THR A 1 203 ? 28.307 -10.337 -2.011 1.00 93.19 203 THR A C 1
ATOM 1634 O O . THR A 1 203 ? 28.544 -10.958 -0.974 1.00 93.19 203 THR A O 1
ATOM 1637 N N . PRO A 1 204 ? 28.082 -10.950 -3.189 1.00 95.06 204 PRO A N 1
ATOM 1638 C CA . PRO A 1 204 ? 27.632 -10.307 -4.428 1.00 95.06 204 PRO A CA 1
ATOM 1639 C C . PRO A 1 204 ? 26.194 -9.768 -4.288 1.00 95.06 204 PRO A C 1
ATOM 1641 O O . PRO A 1 204 ? 25.351 -10.354 -3.607 1.00 95.06 204 PRO A O 1
ATOM 1644 N N . LEU A 1 205 ? 25.918 -8.604 -4.884 1.00 95.12 205 LEU A N 1
ATOM 1645 C CA . LEU A 1 205 ? 24.654 -7.885 -4.669 1.00 95.12 205 LEU A CA 1
ATOM 1646 C C . LEU A 1 205 ? 23.459 -8.645 -5.266 1.00 95.12 205 LEU A C 1
ATOM 1648 O O . LEU A 1 205 ? 22.369 -8.632 -4.700 1.00 95.12 205 LEU A O 1
ATOM 1652 N N . GLU A 1 206 ? 23.668 -9.335 -6.383 1.00 94.12 206 GLU A N 1
ATOM 1653 C CA . GLU A 1 206 ? 22.692 -10.178 -7.075 1.00 94.12 206 GLU A CA 1
ATOM 1654 C C . GLU A 1 206 ? 22.189 -11.364 -6.236 1.00 94.12 206 GLU A C 1
ATOM 1656 O O . GLU A 1 206 ? 21.065 -11.818 -6.442 1.00 94.12 206 GLU A O 1
ATOM 1661 N N . GLU A 1 207 ? 22.975 -11.819 -5.257 1.00 95.25 207 GLU A N 1
ATOM 1662 C CA . GLU A 1 207 ? 22.600 -12.892 -4.327 1.00 95.25 207 GLU A CA 1
ATOM 1663 C C . GLU A 1 207 ? 22.023 -12.349 -3.012 1.00 95.25 207 GLU A C 1
ATOM 1665 O O . GLU A 1 207 ? 21.644 -13.120 -2.129 1.00 95.25 207 GLU A O 1
ATOM 1670 N N . SER A 1 208 ? 21.919 -11.022 -2.861 1.00 97.50 208 SER A N 1
ATOM 1671 C CA . SER A 1 208 ? 21.415 -10.414 -1.633 1.00 97.50 208 SER A CA 1
ATOM 1672 C C . SER A 1 208 ? 19.950 -10.807 -1.383 1.00 97.50 208 SER A C 1
ATOM 1674 O O . SER A 1 208 ? 19.050 -10.401 -2.133 1.00 97.50 208 SER A O 1
ATOM 1676 N N . PRO A 1 209 ? 19.645 -11.496 -0.265 1.00 96.69 209 PRO A N 1
ATOM 1677 C CA . PRO A 1 209 ? 18.262 -11.775 0.109 1.00 96.69 209 PRO A CA 1
ATOM 1678 C C . PRO A 1 209 ? 17.499 -10.490 0.463 1.00 96.69 209 PRO A C 1
ATOM 1680 O O . PRO A 1 209 ? 16.275 -10.436 0.315 1.00 96.69 209 PRO A O 1
ATOM 1683 N N . ARG A 1 210 ? 18.205 -9.438 0.903 1.00 96.81 210 ARG A N 1
ATOM 1684 C CA . ARG A 1 210 ? 17.610 -8.132 1.221 1.00 96.81 210 ARG A CA 1
ATOM 1685 C C . ARG A 1 210 ? 17.225 -7.378 -0.048 1.00 96.81 210 ARG A C 1
ATOM 1687 O O . ARG A 1 210 ? 16.125 -6.829 -0.094 1.00 96.81 210 ARG A O 1
ATOM 1694 N N . LEU A 1 211 ? 18.066 -7.419 -1.086 1.00 97.38 211 LEU A N 1
ATOM 1695 C CA . LEU A 1 211 ? 17.706 -6.915 -2.410 1.00 97.38 211 LEU A CA 1
ATOM 1696 C C . LEU A 1 211 ? 16.502 -7.671 -2.968 1.00 97.38 211 LEU A C 1
ATOM 1698 O O . LEU A 1 211 ? 15.539 -7.035 -3.384 1.00 97.38 211 LEU A O 1
ATOM 1702 N N . ALA A 1 212 ? 16.530 -9.007 -2.946 1.00 96.94 212 ALA A N 1
ATOM 1703 C CA . ALA A 1 212 ? 15.429 -9.821 -3.455 1.00 96.94 212 ALA A CA 1
ATOM 1704 C C . ALA A 1 212 ? 14.104 -9.487 -2.750 1.00 96.94 212 ALA A C 1
ATOM 1706 O O . ALA A 1 212 ? 13.107 -9.211 -3.411 1.00 96.94 212 ALA A O 1
ATOM 1707 N N . SER A 1 213 ? 14.120 -9.390 -1.418 1.00 95.75 213 SER A N 1
ATOM 1708 C CA . SER A 1 213 ? 12.935 -9.019 -0.632 1.00 95.75 213 SER A CA 1
ATOM 1709 C C . SER A 1 213 ? 12.430 -7.611 -0.970 1.00 95.75 213 SER A C 1
ATOM 1711 O O . SER A 1 213 ? 11.227 -7.390 -1.100 1.00 95.75 213 SER A O 1
ATOM 1713 N N . HIS A 1 214 ? 13.338 -6.644 -1.143 1.00 95.62 214 HIS A N 1
ATOM 1714 C CA . HIS A 1 214 ? 12.972 -5.283 -1.539 1.00 95.62 214 HIS A CA 1
ATOM 1715 C C . HIS A 1 214 ? 12.409 -5.224 -2.968 1.00 95.62 214 HIS A C 1
ATOM 1717 O O . HIS A 1 214 ? 11.431 -4.521 -3.228 1.00 95.62 214 HIS A O 1
ATOM 1723 N N . ALA A 1 215 ? 12.994 -5.988 -3.888 1.00 96.94 215 ALA A N 1
ATOM 1724 C CA . ALA A 1 215 ? 12.524 -6.119 -5.256 1.00 96.94 215 ALA A CA 1
ATOM 1725 C C . ALA A 1 215 ? 11.113 -6.717 -5.308 1.00 96.94 215 ALA A C 1
ATOM 1727 O O . ALA A 1 215 ? 10.238 -6.166 -5.970 1.00 96.94 215 ALA A O 1
ATOM 1728 N N . GLU A 1 216 ? 10.860 -7.791 -4.561 1.00 95.75 216 GLU A N 1
ATOM 1729 C CA . GLU A 1 216 ? 9.533 -8.403 -4.453 1.00 95.75 216 GLU A CA 1
ATOM 1730 C C . GLU A 1 216 ? 8.511 -7.433 -3.850 1.00 95.75 216 GLU A C 1
ATOM 1732 O O . GLU A 1 216 ? 7.390 -7.337 -4.353 1.00 95.75 216 GLU A O 1
ATOM 1737 N N . LEU A 1 217 ? 8.911 -6.638 -2.848 1.00 92.69 217 LEU A N 1
ATOM 1738 C CA . LEU A 1 217 ? 8.068 -5.577 -2.301 1.00 92.69 217 LEU A CA 1
ATOM 1739 C C . LEU A 1 217 ? 7.681 -4.566 -3.387 1.00 92.69 217 LEU A C 1
ATOM 1741 O O . LEU A 1 217 ? 6.493 -4.303 -3.568 1.00 92.69 217 LEU A O 1
ATOM 1745 N N . PHE A 1 218 ? 8.649 -4.021 -4.130 1.00 95.19 218 PHE A N 1
ATOM 1746 C CA . PHE A 1 218 ? 8.379 -3.092 -5.233 1.00 95.19 218 PHE A CA 1
ATOM 1747 C C . PHE A 1 218 ? 7.445 -3.709 -6.284 1.00 95.19 218 PHE A C 1
ATOM 1749 O O . PHE A 1 218 ? 6.457 -3.084 -6.667 1.00 95.19 218 PHE A O 1
ATOM 1756 N N . MET A 1 219 ? 7.711 -4.947 -6.708 1.00 97.62 219 MET A N 1
ATOM 1757 C CA . MET A 1 219 ? 6.892 -5.639 -7.705 1.00 97.62 219 MET A CA 1
ATOM 1758 C C . MET A 1 219 ? 5.470 -5.900 -7.203 1.00 97.62 219 MET A C 1
ATOM 1760 O O . MET A 1 219 ? 4.523 -5.790 -7.977 1.00 97.62 219 MET A O 1
ATOM 1764 N N . GLY A 1 220 ? 5.293 -6.170 -5.907 1.00 93.75 220 GLY A N 1
ATOM 1765 C CA . GLY A 1 220 ? 3.977 -6.246 -5.277 1.00 93.75 220 GLY A CA 1
ATOM 1766 C C . GLY A 1 220 ? 3.222 -4.914 -5.339 1.00 93.75 220 GLY A C 1
ATOM 1767 O O . GLY A 1 220 ? 2.056 -4.889 -5.734 1.00 93.75 220 GLY A O 1
ATOM 1768 N N . LYS A 1 221 ? 3.895 -3.795 -5.028 1.00 92.19 221 LYS A N 1
ATOM 1769 C CA . LYS A 1 221 ? 3.311 -2.442 -5.132 1.00 92.19 221 LYS A CA 1
ATOM 1770 C C . LYS A 1 221 ? 2.940 -2.086 -6.572 1.00 92.19 221 LYS A C 1
ATOM 1772 O O . LYS A 1 221 ? 1.860 -1.557 -6.822 1.00 92.19 221 LYS A O 1
ATOM 1777 N N . LEU A 1 222 ? 3.804 -2.415 -7.529 1.00 94.62 222 LEU A N 1
ATOM 1778 C CA . LEU A 1 222 ? 3.525 -2.206 -8.947 1.00 94.62 222 LEU A CA 1
ATOM 1779 C C . LEU A 1 222 ? 2.356 -3.077 -9.422 1.00 94.62 222 LEU A C 1
ATOM 1781 O O . LEU A 1 222 ? 1.478 -2.586 -10.123 1.00 94.62 222 LEU A O 1
ATOM 1785 N N . GLY A 1 223 ? 2.288 -4.333 -8.978 1.00 93.44 223 GLY A N 1
ATOM 1786 C CA . GLY A 1 223 ? 1.161 -5.220 -9.251 1.00 93.44 223 GLY A CA 1
ATOM 1787 C C . GLY A 1 223 ? -0.162 -4.697 -8.707 1.00 93.44 223 GLY A C 1
ATOM 1788 O O . GLY A 1 223 ? -1.182 -4.822 -9.381 1.00 93.44 223 GLY A O 1
ATOM 1789 N N . PHE A 1 224 ? -0.142 -4.063 -7.532 1.00 89.25 224 PHE A N 1
ATOM 1790 C CA . PHE A 1 224 ? -1.305 -3.369 -6.985 1.00 89.25 224 PHE A CA 1
ATOM 1791 C C . PHE A 1 224 ? -1.748 -2.205 -7.880 1.00 89.25 224 PHE A C 1
ATOM 1793 O O . PHE A 1 224 ? -2.929 -2.099 -8.190 1.00 89.25 224 PHE A O 1
ATOM 1800 N N . ILE A 1 225 ? -0.819 -1.370 -8.354 1.00 89.81 225 ILE A N 1
ATOM 1801 C CA . ILE A 1 225 ? -1.139 -0.281 -9.293 1.00 89.81 225 ILE A CA 1
ATOM 1802 C C . ILE A 1 225 ? -1.739 -0.850 -10.588 1.00 89.81 225 ILE A C 1
ATOM 1804 O O . ILE A 1 225 ? -2.773 -0.378 -11.055 1.00 89.81 225 ILE A O 1
ATOM 1808 N N . VAL A 1 226 ? -1.133 -1.905 -11.144 1.00 91.69 226 VAL A N 1
ATOM 1809 C CA . VAL A 1 226 ? -1.592 -2.554 -12.383 1.00 91.69 226 VAL A CA 1
ATOM 1810 C C . VAL A 1 226 ? -2.994 -3.156 -12.238 1.00 91.69 226 VAL A C 1
ATOM 1812 O O . VAL A 1 226 ? -3.785 -3.100 -13.181 1.00 91.69 226 VAL A O 1
ATOM 1815 N N . SER A 1 227 ? -3.339 -3.713 -11.076 1.00 86.94 227 SER A N 1
ATOM 1816 C CA . SER A 1 227 ? -4.675 -4.270 -10.838 1.00 86.94 227 SER A CA 1
ATOM 1817 C C . SER A 1 227 ? -5.759 -3.216 -10.582 1.00 86.94 227 SER A C 1
ATOM 1819 O O . SER A 1 227 ? -6.935 -3.573 -10.591 1.00 86.94 227 SER A O 1
ATOM 1821 N N . HIS A 1 228 ? -5.387 -1.939 -10.420 1.00 84.69 228 HIS A N 1
ATOM 1822 C CA . HIS A 1 228 ? -6.294 -0.830 -10.091 1.00 84.69 228 HIS A CA 1
ATOM 1823 C C . HIS A 1 228 ? -6.161 0.373 -11.044 1.00 84.69 228 HIS A C 1
ATOM 1825 O O . HIS A 1 228 ? -6.489 1.505 -10.678 1.00 84.69 228 HIS A O 1
ATOM 1831 N N . LEU A 1 229 ? -5.690 0.151 -12.276 1.00 81.56 229 LEU A N 1
ATOM 1832 C CA . LEU A 1 229 ? -5.469 1.214 -13.271 1.00 81.56 229 LEU A CA 1
ATOM 1833 C C . LEU A 1 229 ? -6.734 2.021 -13.610 1.00 81.56 229 LEU A C 1
ATOM 1835 O O . LEU A 1 229 ? -6.630 3.186 -13.974 1.00 81.56 229 LEU A O 1
ATOM 1839 N N . ASP A 1 230 ? -7.916 1.419 -13.476 1.00 74.19 230 ASP A N 1
ATOM 1840 C CA . ASP A 1 230 ? -9.227 2.033 -13.713 1.00 74.19 230 ASP A CA 1
ATOM 1841 C C . ASP A 1 230 ? -9.863 2.633 -12.446 1.00 74.19 230 ASP A C 1
ATOM 1843 O O . ASP A 1 230 ? -10.964 3.181 -12.500 1.00 74.19 230 ASP A O 1
ATOM 1847 N N . ILE A 1 231 ? -9.194 2.536 -11.292 1.00 70.44 231 ILE A N 1
ATOM 1848 C CA . ILE A 1 231 ? -9.749 2.932 -9.995 1.00 70.44 231 ILE A CA 1
ATOM 1849 C C . ILE A 1 231 ? -8.920 4.077 -9.423 1.00 70.44 231 ILE A C 1
ATOM 1851 O O . ILE A 1 231 ? -8.098 3.913 -8.521 1.00 70.44 231 ILE A O 1
ATOM 1855 N N . GLU A 1 232 ? -9.192 5.276 -9.939 1.00 75.81 232 GLU A N 1
ATOM 1856 C CA . GLU A 1 232 ? -8.592 6.542 -9.501 1.00 75.81 232 GLU A CA 1
ATOM 1857 C C . GLU A 1 232 ? -8.590 6.680 -7.968 1.00 75.81 232 GLU A C 1
ATOM 1859 O O . GLU A 1 232 ? -7.571 6.979 -7.344 1.00 75.81 232 GLU A O 1
ATOM 1864 N N . ARG A 1 233 ? -9.737 6.371 -7.349 1.00 74.62 233 ARG A N 1
ATOM 1865 C CA . ARG A 1 233 ? -9.956 6.463 -5.898 1.00 74.62 233 ARG A CA 1
ATOM 1866 C C . ARG A 1 233 ? -9.046 5.547 -5.081 1.00 74.62 233 ARG A C 1
ATOM 1868 O O . ARG A 1 233 ? -8.923 5.775 -3.885 1.00 74.62 233 ARG A O 1
ATOM 1875 N N . THR A 1 234 ? -8.416 4.560 -5.710 1.00 80.31 234 THR A N 1
ATOM 1876 C CA . THR A 1 234 ? -7.463 3.638 -5.088 1.00 80.31 234 THR A CA 1
ATOM 1877 C C . THR A 1 234 ? -6.033 3.996 -5.435 1.00 80.31 234 THR A C 1
ATOM 1879 O O . THR A 1 234 ? -5.202 4.149 -4.541 1.00 80.31 234 THR A O 1
ATOM 1882 N N . THR A 1 235 ? -5.746 4.149 -6.725 1.00 83.06 235 THR A N 1
ATOM 1883 C CA . THR A 1 235 ? -4.379 4.344 -7.204 1.00 83.06 235 THR A CA 1
ATOM 1884 C C . THR A 1 235 ? -3.811 5.684 -6.744 1.00 83.06 235 THR A C 1
ATOM 1886 O O . THR A 1 235 ? -2.654 5.739 -6.334 1.00 83.06 235 THR A O 1
ATOM 1889 N N . ILE A 1 236 ? -4.613 6.754 -6.708 1.00 86.62 236 ILE A N 1
ATOM 1890 C CA . ILE A 1 236 ? -4.120 8.068 -6.273 1.00 86.62 236 ILE A CA 1
ATOM 1891 C C . ILE A 1 236 ? -3.723 8.074 -4.801 1.00 86.62 236 ILE A C 1
ATOM 1893 O O . ILE A 1 236 ? -2.563 8.396 -4.529 1.00 86.62 236 ILE A O 1
ATOM 1897 N N . PRO A 1 237 ? -4.608 7.722 -3.842 1.00 87.62 237 PRO A N 1
ATOM 1898 C CA . PRO A 1 237 ? -4.215 7.770 -2.441 1.00 87.62 237 PRO A CA 1
ATOM 1899 C C . PRO A 1 237 ? -3.019 6.872 -2.142 1.00 87.62 237 PRO A C 1
ATOM 1901 O O . PRO A 1 237 ? -2.131 7.250 -1.379 1.00 87.62 237 PRO A O 1
ATOM 1904 N N . TYR A 1 238 ? -2.958 5.715 -2.809 1.00 89.19 238 TYR A N 1
ATOM 1905 C CA . TYR A 1 238 ? -1.829 4.798 -2.738 1.00 89.19 238 TYR A CA 1
ATOM 1906 C C . TYR A 1 238 ? -0.505 5.452 -3.150 1.00 89.19 238 TYR A C 1
ATOM 1908 O O . TYR A 1 238 ? 0.472 5.409 -2.400 1.00 89.19 238 TYR A O 1
ATOM 1916 N N . LEU A 1 239 ? -0.473 6.106 -4.313 1.00 90.62 239 LEU A N 1
ATOM 1917 C CA . LEU A 1 239 ? 0.722 6.784 -4.812 1.00 90.62 239 LEU A CA 1
ATOM 1918 C C . LEU A 1 239 ? 1.112 7.987 -3.942 1.00 90.62 239 LEU A C 1
ATOM 1920 O O . LEU A 1 239 ? 2.291 8.155 -3.635 1.00 90.62 239 LEU A O 1
ATOM 1924 N N . GLN A 1 240 ? 0.144 8.786 -3.484 1.00 89.94 240 GLN A N 1
ATOM 1925 C CA . GLN A 1 240 ? 0.401 9.934 -2.606 1.00 89.94 240 GLN A CA 1
ATOM 1926 C C . GLN A 1 240 ? 0.984 9.506 -1.253 1.00 89.94 240 GLN A C 1
ATOM 1928 O O . GLN A 1 240 ? 1.988 10.065 -0.809 1.00 89.94 240 GLN A O 1
ATOM 1933 N N . SER A 1 241 ? 0.398 8.483 -0.624 1.00 88.44 241 SER A N 1
ATOM 1934 C CA . SER A 1 241 ? 0.923 7.889 0.609 1.00 88.44 241 SER A CA 1
ATOM 1935 C C . SER A 1 241 ? 2.328 7.332 0.398 1.00 88.44 241 SER A C 1
ATOM 1937 O O . SER A 1 241 ? 3.245 7.629 1.168 1.00 88.44 241 SER A O 1
ATOM 1939 N N . SER A 1 242 ? 2.544 6.609 -0.706 1.00 89.88 242 SER A N 1
ATOM 1940 C CA . SER A 1 242 ? 3.869 6.096 -1.020 1.00 89.88 242 SER A CA 1
ATOM 1941 C C . SER A 1 242 ? 4.888 7.226 -1.193 1.00 89.88 242 SER A C 1
ATOM 1943 O O . SER A 1 242 ? 6.019 7.063 -0.741 1.00 89.88 242 SER A O 1
ATOM 1945 N N . SER A 1 243 ? 4.530 8.368 -1.786 1.00 90.06 243 SER A N 1
ATOM 1946 C CA . SER A 1 243 ? 5.435 9.518 -1.927 1.00 90.06 243 SER A CA 1
ATOM 1947 C C . SER A 1 243 ? 5.889 10.115 -0.601 1.00 90.06 243 SER A C 1
ATOM 1949 O O . SER A 1 243 ? 7.046 10.522 -0.500 1.00 90.06 243 SER A O 1
ATOM 1951 N N . ALA A 1 244 ? 5.014 10.163 0.407 1.00 84.75 244 ALA A N 1
ATOM 1952 C CA . ALA A 1 244 ? 5.376 10.659 1.733 1.00 84.75 244 ALA A CA 1
ATOM 1953 C C . ALA A 1 244 ? 6.485 9.796 2.358 1.00 84.75 244 ALA A C 1
ATOM 1955 O O . ALA A 1 244 ? 7.510 10.328 2.780 1.00 84.75 244 ALA A O 1
ATOM 1956 N N . LEU A 1 245 ? 6.352 8.468 2.276 1.00 86.12 245 LEU A N 1
ATOM 1957 C CA . LEU A 1 245 ? 7.383 7.535 2.738 1.00 86.12 245 LEU A CA 1
ATOM 1958 C C . LEU A 1 245 ? 8.706 7.703 1.970 1.00 86.12 245 LEU A C 1
ATOM 1960 O O . LEU A 1 245 ? 9.786 7.694 2.556 1.00 86.12 245 LEU A O 1
ATOM 1964 N N . HIS A 1 246 ? 8.648 7.900 0.650 1.00 92.25 246 HIS A N 1
ATOM 1965 C CA . HIS A 1 246 ? 9.853 8.139 -0.154 1.00 92.25 246 HIS A CA 1
ATOM 1966 C C . HIS A 1 246 ? 10.591 9.428 0.261 1.00 92.25 246 HIS A C 1
ATOM 1968 O O . HIS A 1 246 ? 11.815 9.490 0.131 1.00 92.25 246 HIS A O 1
ATOM 1974 N N . ALA A 1 247 ? 9.886 10.436 0.792 1.00 89.19 247 ALA A N 1
ATOM 1975 C CA . ALA A 1 247 ? 10.510 11.655 1.305 1.00 89.19 247 ALA A CA 1
ATOM 1976 C C . ALA A 1 247 ? 11.364 11.384 2.552 1.00 89.19 247 ALA A C 1
ATOM 1978 O O . ALA A 1 247 ? 12.475 11.907 2.658 1.00 89.19 247 ALA A O 1
ATOM 1979 N N . GLU A 1 248 ? 10.872 10.543 3.463 1.00 86.38 248 GLU A N 1
ATOM 1980 C CA . GLU A 1 248 ? 11.588 10.124 4.676 1.00 86.38 248 GLU A CA 1
ATOM 1981 C C . GLU A 1 248 ? 12.834 9.297 4.342 1.00 86.38 248 GLU A C 1
ATOM 1983 O O . GLU A 1 248 ? 13.885 9.463 4.960 1.00 86.38 248 GLU A O 1
ATOM 1988 N N . LEU A 1 249 ? 12.745 8.480 3.288 1.00 89.06 249 LEU A N 1
ATOM 1989 C CA . LEU A 1 249 ? 13.842 7.665 2.756 1.00 89.06 249 LEU A CA 1
ATOM 1990 C C . LEU A 1 249 ? 14.826 8.449 1.868 1.00 89.06 249 LEU A C 1
ATOM 1992 O O . LEU A 1 249 ? 15.650 7.851 1.180 1.00 89.06 249 LEU A O 1
ATOM 1996 N N . GLN A 1 250 ? 14.744 9.783 1.862 1.00 89.88 250 GLN A N 1
ATOM 1997 C CA . GLN A 1 250 ? 15.642 10.673 1.115 1.00 89.88 250 GLN A CA 1
ATOM 1998 C C . GLN A 1 250 ? 15.663 10.425 -0.402 1.00 89.88 250 GLN A C 1
ATOM 2000 O O . GLN A 1 250 ? 16.624 10.770 -1.092 1.00 89.88 250 GLN A O 1
ATOM 2005 N N . VAL A 1 251 ? 14.589 9.857 -0.951 1.00 93.62 251 VAL A N 1
ATOM 2006 C CA . VAL A 1 251 ? 14.463 9.658 -2.392 1.00 93.62 251 VAL A CA 1
ATOM 2007 C C . VAL A 1 251 ? 14.231 11.006 -3.071 1.00 93.62 251 VAL A C 1
ATOM 2009 O O . VAL A 1 251 ? 13.504 11.870 -2.582 1.00 93.62 251 VAL A O 1
ATOM 2012 N N . GLU A 1 252 ? 14.851 11.194 -4.230 1.00 92.50 252 GLU A N 1
ATOM 2013 C CA . GLU A 1 252 ? 14.757 12.405 -5.029 1.00 92.50 252 GLU A CA 1
ATOM 2014 C C . GLU A 1 252 ? 13.941 12.162 -6.305 1.00 92.50 252 GLU A C 1
ATOM 2016 O O . GLU A 1 252 ? 13.934 11.041 -6.821 1.00 92.50 252 GLU A O 1
ATOM 2021 N N . PRO A 1 253 ? 13.307 13.201 -6.884 1.00 93.12 253 PRO A N 1
ATOM 2022 C CA . PRO A 1 253 ? 12.535 13.061 -8.121 1.00 93.12 253 PRO A CA 1
ATOM 2023 C C . PRO A 1 253 ? 13.308 12.401 -9.275 1.00 93.12 253 PRO A C 1
ATOM 2025 O O . PRO A 1 253 ? 12.727 11.655 -10.059 1.00 93.12 253 PRO A O 1
ATOM 2028 N N . GLN A 1 254 ? 14.621 12.623 -9.367 1.00 92.81 254 GLN A N 1
ATOM 2029 C CA . GLN A 1 254 ? 15.480 12.012 -10.389 1.00 92.81 254 GLN A CA 1
ATOM 2030 C C . GLN A 1 254 ? 15.598 10.484 -10.270 1.00 92.81 254 GLN A C 1
ATOM 2032 O O . GLN A 1 254 ? 15.777 9.810 -11.284 1.00 92.81 254 GLN A O 1
ATOM 2037 N N . HIS A 1 255 ? 15.436 9.914 -9.069 1.00 95.12 255 HIS A N 1
ATOM 2038 C CA . HIS A 1 255 ? 15.478 8.462 -8.882 1.00 95.12 255 HIS A CA 1
ATOM 2039 C C . HIS A 1 255 ? 14.304 7.761 -9.573 1.00 95.12 255 HIS A C 1
ATOM 2041 O O . HIS A 1 255 ? 14.469 6.643 -10.050 1.00 95.12 255 HIS A O 1
ATOM 2047 N N . PHE A 1 256 ? 13.154 8.425 -9.723 1.00 94.62 256 PH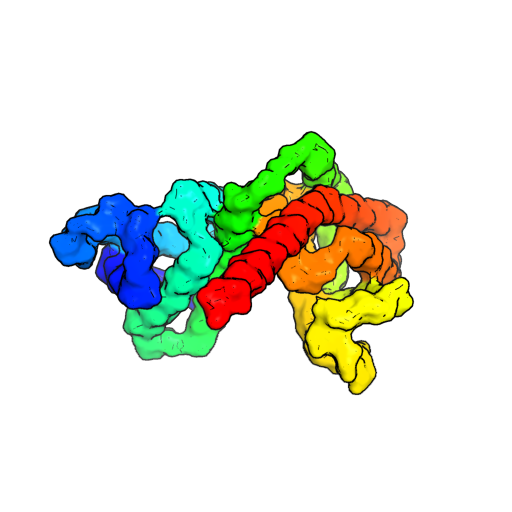E A N 1
ATOM 2048 C CA . PHE A 1 256 ? 12.024 7.866 -10.469 1.00 94.62 256 PHE A CA 1
ATOM 2049 C C . PHE A 1 256 ? 12.346 7.714 -11.960 1.00 94.62 256 PHE A C 1
ATOM 2051 O O . PHE A 1 256 ? 12.010 6.696 -12.556 1.00 94.62 256 PHE A O 1
ATOM 2058 N N . VAL A 1 257 ? 13.088 8.662 -12.544 1.00 94.69 257 VAL A N 1
ATOM 2059 C CA . VAL A 1 257 ? 13.500 8.581 -13.956 1.00 94.69 257 VAL A CA 1
ATOM 2060 C C . VAL A 1 257 ? 14.443 7.396 -14.174 1.00 94.69 257 VAL A C 1
ATOM 2062 O O . VAL A 1 257 ? 14.333 6.679 -15.169 1.00 94.69 257 VAL A O 1
ATOM 2065 N N . LEU A 1 258 ? 15.370 7.168 -13.237 1.00 95.94 258 LEU A N 1
ATOM 2066 C CA . LEU A 1 258 ? 16.270 6.011 -13.265 1.00 95.94 258 LEU A CA 1
ATOM 2067 C C . LEU A 1 258 ? 15.500 4.698 -13.103 1.00 95.94 258 LEU A C 1
ATOM 2069 O O . LEU A 1 258 ? 15.747 3.753 -13.850 1.00 95.94 258 LEU A O 1
ATOM 2073 N N . MET A 1 259 ? 14.545 4.670 -12.173 1.00 96.31 259 MET A N 1
ATOM 2074 C CA . MET A 1 259 ? 13.676 3.526 -11.926 1.00 96.31 259 MET A CA 1
ATOM 2075 C C . MET A 1 259 ? 12.872 3.150 -13.176 1.00 96.31 259 MET A C 1
ATOM 2077 O O . MET A 1 259 ? 12.910 1.996 -13.590 1.00 96.31 259 MET A O 1
ATOM 2081 N N . GLY A 1 260 ? 12.234 4.115 -13.846 1.00 96.94 260 GLY A N 1
ATOM 2082 C CA . GLY A 1 260 ? 11.486 3.873 -15.084 1.00 96.94 260 GLY A CA 1
ATOM 2083 C C . GLY A 1 260 ? 12.347 3.294 -16.205 1.00 96.94 260 GLY A C 1
ATOM 2084 O O . GLY A 1 260 ? 11.967 2.312 -16.840 1.00 96.94 260 GLY A O 1
ATOM 2085 N N . LYS A 1 261 ? 13.555 3.840 -16.407 1.00 97.69 261 LYS A N 1
ATOM 2086 C CA . LYS A 1 261 ? 14.517 3.311 -17.391 1.00 97.69 261 LYS A CA 1
ATOM 2087 C C . LYS A 1 261 ? 14.930 1.875 -17.074 1.00 97.69 261 LYS A C 1
ATOM 2089 O O . LYS A 1 261 ? 14.965 1.029 -17.965 1.00 97.69 261 LYS A O 1
ATOM 2094 N N . ALA A 1 262 ? 15.254 1.600 -15.812 1.00 98.44 262 ALA A N 1
ATOM 2095 C CA . ALA A 1 262 ? 15.658 0.274 -15.365 1.00 98.44 262 ALA A CA 1
ATOM 2096 C C . ALA A 1 262 ? 14.512 -0.748 -15.459 1.00 98.44 262 ALA A C 1
ATOM 2098 O O . ALA A 1 262 ? 14.741 -1.897 -15.840 1.00 98.44 262 ALA A O 1
ATOM 2099 N N . MET A 1 263 ? 13.284 -0.309 -15.177 1.00 98.31 263 MET A N 1
ATOM 2100 C CA . MET A 1 263 ? 12.062 -1.095 -15.313 1.00 98.31 263 MET A CA 1
ATOM 2101 C C . MET A 1 263 ? 11.821 -1.505 -16.763 1.00 98.31 263 MET A C 1
ATOM 2103 O O . MET A 1 263 ? 11.789 -2.695 -17.060 1.00 98.31 263 MET A O 1
ATOM 2107 N N . LEU A 1 264 ? 11.737 -0.542 -17.683 1.00 98.25 264 LEU A N 1
ATOM 2108 C CA . LEU A 1 264 ? 11.514 -0.828 -19.105 1.00 98.25 264 LEU A CA 1
ATOM 2109 C C . LEU A 1 264 ? 12.606 -1.733 -19.677 1.00 98.25 264 LEU A C 1
ATOM 2111 O O . LEU A 1 264 ? 12.306 -2.677 -20.405 1.00 98.25 264 LEU A O 1
ATOM 2115 N N . TRP A 1 265 ? 13.863 -1.502 -19.285 1.00 98.50 265 TRP A N 1
ATOM 2116 C CA . TRP A 1 265 ? 14.961 -2.385 -19.663 1.00 98.50 265 TRP A CA 1
ATOM 2117 C C . TRP A 1 265 ? 14.745 -3.811 -19.148 1.00 98.50 265 TRP A C 1
ATOM 2119 O O . TRP A 1 265 ? 14.833 -4.756 -19.925 1.00 98.50 265 TRP A O 1
ATOM 2129 N N . SER A 1 266 ? 14.420 -3.993 -17.864 1.00 98.50 266 SER A N 1
ATOM 2130 C CA . SER A 1 266 ? 14.171 -5.325 -17.299 1.00 98.50 266 SER A CA 1
ATOM 2131 C C . SER A 1 266 ? 13.004 -6.034 -18.008 1.00 98.50 266 SER A C 1
ATOM 2133 O O . SER A 1 266 ? 13.082 -7.234 -18.275 1.00 98.50 266 SER A O 1
ATOM 2135 N N . TRP A 1 267 ? 11.964 -5.289 -18.403 1.00 98.25 267 TRP A N 1
ATOM 2136 C CA . TRP A 1 267 ? 10.784 -5.835 -19.070 1.00 98.25 267 TRP A CA 1
ATOM 2137 C C . TRP A 1 267 ? 11.161 -6.317 -20.467 1.00 98.25 267 TRP A C 1
ATOM 2139 O O . TRP A 1 267 ? 10.864 -7.459 -20.810 1.00 98.25 267 TRP A O 1
ATOM 2149 N N . GLN A 1 268 ? 11.910 -5.499 -21.212 1.00 97.94 268 GLN A N 1
ATOM 2150 C CA . GLN A 1 268 ? 12.486 -5.860 -22.505 1.00 97.94 268 GLN A CA 1
ATOM 2151 C C . GLN A 1 268 ? 13.330 -7.138 -22.428 1.00 97.94 268 GLN A C 1
ATOM 2153 O O . GLN A 1 268 ? 13.249 -7.978 -23.317 1.00 97.94 268 GLN A O 1
ATOM 2158 N N . GLN A 1 269 ? 14.124 -7.313 -21.365 1.00 97.44 269 GLN A N 1
ATOM 2159 C CA . GLN A 1 269 ? 14.972 -8.500 -21.228 1.00 97.44 269 GLN A CA 1
ATOM 2160 C C . GLN A 1 269 ? 14.206 -9.780 -20.860 1.00 97.44 269 GLN A C 1
ATOM 2162 O O . GLN A 1 269 ? 14.741 -10.871 -21.048 1.00 97.44 269 GLN A O 1
ATOM 2167 N N . GLY A 1 270 ? 13.018 -9.672 -20.261 1.00 95.19 270 GLY A N 1
ATOM 2168 C CA . GLY A 1 270 ? 12.274 -10.837 -19.775 1.00 95.19 270 GLY A CA 1
ATOM 2169 C C . GLY A 1 270 ? 11.052 -11.210 -20.612 1.00 95.19 270 GLY A C 1
ATOM 2170 O O . GLY A 1 270 ? 10.649 -12.366 -20.611 1.00 95.19 270 GLY A O 1
ATOM 2171 N N . LEU A 1 271 ? 10.424 -10.252 -21.300 1.00 96.94 271 LEU A N 1
ATOM 2172 C CA . LEU A 1 271 ? 9.156 -10.480 -22.007 1.00 96.94 271 LEU A CA 1
ATOM 2173 C C . LEU A 1 271 ? 9.308 -11.208 -23.353 1.00 96.94 271 LEU A C 1
ATOM 2175 O O . LEU A 1 271 ? 8.307 -11.705 -23.870 1.00 96.94 271 LEU A O 1
ATOM 2179 N N . GLY A 1 272 ? 10.522 -11.299 -23.908 1.00 95.38 272 GLY A N 1
ATOM 2180 C CA . GLY A 1 272 ? 10.770 -11.957 -25.196 1.00 95.38 272 GLY A CA 1
ATOM 2181 C C . GLY A 1 272 ? 9.890 -11.373 -26.304 1.00 95.38 272 GLY A C 1
ATOM 2182 O O . GLY A 1 272 ? 9.752 -10.155 -26.403 1.00 95.38 272 GLY A O 1
ATOM 2183 N N . ASP A 1 273 ? 9.232 -12.235 -27.080 1.00 96.25 273 ASP A N 1
ATOM 2184 C CA . ASP A 1 273 ? 8.351 -11.837 -28.191 1.00 96.25 273 ASP A CA 1
ATOM 2185 C C . ASP A 1 273 ? 7.140 -10.993 -27.754 1.00 96.25 273 ASP A C 1
ATOM 2187 O O . ASP A 1 273 ? 6.544 -10.287 -28.566 1.00 96.25 273 ASP A O 1
ATOM 2191 N N . ALA A 1 274 ? 6.766 -11.032 -26.468 1.00 96.94 274 ALA A N 1
ATOM 2192 C CA . ALA A 1 274 ? 5.699 -10.186 -25.938 1.00 96.94 274 ALA A CA 1
ATOM 2193 C C . ALA A 1 274 ? 6.134 -8.720 -25.745 1.00 96.94 274 ALA A C 1
ATOM 2195 O O . ALA A 1 274 ? 5.293 -7.869 -25.446 1.00 96.94 274 ALA A O 1
ATOM 2196 N N . TRP A 1 275 ? 7.427 -8.405 -25.887 1.00 97.88 275 TRP A N 1
ATOM 2197 C CA . TRP A 1 275 ? 7.923 -7.032 -25.878 1.00 97.88 275 TRP A CA 1
ATOM 2198 C C . TRP A 1 275 ? 7.773 -6.387 -27.258 1.00 97.88 275 TRP A C 1
ATOM 2200 O O . TRP A 1 275 ? 8.637 -6.513 -28.124 1.00 97.88 275 TRP A O 1
ATOM 2210 N N . THR A 1 276 ? 6.678 -5.654 -27.448 1.00 97.81 276 THR A N 1
ATOM 2211 C CA . THR A 1 276 ? 6.446 -4.835 -28.646 1.00 97.81 276 THR A CA 1
ATOM 2212 C C . THR A 1 276 ? 6.596 -3.345 -28.337 1.00 97.81 276 THR A C 1
ATOM 2214 O O . THR A 1 276 ? 6.592 -2.936 -27.171 1.00 97.81 276 THR A O 1
ATOM 2217 N N . LEU A 1 277 ? 6.685 -2.505 -29.374 1.00 96.44 277 LEU A N 1
ATOM 2218 C CA . LEU A 1 277 ? 6.729 -1.045 -29.210 1.00 96.44 277 LEU A CA 1
ATOM 2219 C C . LEU A 1 277 ? 5.469 -0.506 -28.516 1.00 96.44 277 LEU A C 1
ATOM 2221 O O . LEU A 1 277 ? 5.543 0.426 -27.719 1.00 96.44 277 LEU A O 1
ATOM 2225 N N . GLU A 1 278 ? 4.310 -1.112 -28.765 1.00 94.94 278 GLU A N 1
ATOM 2226 C CA . GLU A 1 278 ? 3.055 -0.756 -28.108 1.00 94.94 278 GLU A CA 1
ATOM 2227 C C . GLU A 1 278 ? 3.079 -1.112 -26.620 1.00 94.94 278 GLU A C 1
ATOM 2229 O O . GLU A 1 278 ? 2.607 -0.324 -25.798 1.00 94.94 278 GLU A O 1
ATOM 2234 N N . VAL A 1 279 ? 3.643 -2.272 -26.260 1.00 96.38 279 VAL A N 1
ATOM 2235 C CA . VAL A 1 279 ? 3.826 -2.677 -24.857 1.00 96.38 279 VAL A CA 1
ATOM 2236 C C . VAL A 1 279 ? 4.800 -1.734 -24.159 1.00 96.38 279 VAL A C 1
ATOM 2238 O O . VAL A 1 279 ? 4.486 -1.252 -23.070 1.00 96.38 279 VAL A O 1
ATOM 2241 N N . GLN A 1 280 ? 5.928 -1.405 -24.793 1.00 96.69 280 GLN A N 1
ATOM 2242 C CA . GLN A 1 280 ? 6.871 -0.416 -24.275 1.00 96.69 280 GLN A CA 1
ATOM 2243 C C . GLN A 1 280 ? 6.177 0.924 -24.001 1.00 96.69 280 GLN A C 1
ATOM 2245 O O . GLN A 1 280 ? 6.233 1.422 -22.879 1.00 96.69 280 GLN A O 1
ATOM 2250 N N . HIS A 1 281 ? 5.459 1.468 -24.988 1.00 93.44 281 HIS A N 1
ATOM 2251 C CA . HIS A 1 281 ? 4.746 2.743 -24.861 1.00 93.44 281 HIS A CA 1
ATOM 2252 C C . HIS A 1 281 ? 3.676 2.713 -23.764 1.00 93.44 281 HIS A C 1
ATOM 2254 O O . HIS A 1 281 ? 3.468 3.693 -23.049 1.00 93.44 281 HIS A O 1
ATOM 2260 N N . ALA A 1 282 ? 2.978 1.586 -23.609 1.00 93.75 282 ALA A N 1
ATOM 2261 C CA . ALA A 1 282 ? 1.984 1.420 -22.555 1.00 93.75 282 ALA A CA 1
ATOM 2262 C C . ALA A 1 282 ? 2.625 1.453 -21.155 1.00 93.75 282 ALA A C 1
ATOM 2264 O O . ALA A 1 282 ? 2.107 2.127 -20.262 1.00 93.75 282 ALA A O 1
ATOM 2265 N N . TRP A 1 283 ? 3.770 0.789 -20.970 1.00 95.69 283 TRP A N 1
ATOM 2266 C CA . TRP A 1 283 ? 4.525 0.823 -19.713 1.00 95.69 283 TRP A CA 1
ATOM 2267 C C . TRP A 1 283 ? 5.181 2.179 -19.442 1.00 95.69 283 TRP A C 1
ATOM 2269 O O . TRP A 1 283 ? 5.165 2.637 -18.300 1.00 95.69 283 TRP A O 1
ATOM 2279 N N . GLU A 1 284 ? 5.708 2.846 -20.470 1.00 94.56 284 GLU A N 1
ATOM 2280 C CA . GLU A 1 284 ? 6.230 4.215 -20.374 1.00 94.56 284 GLU A CA 1
ATOM 2281 C C . GLU A 1 284 ? 5.151 5.171 -19.874 1.00 94.56 284 GLU A C 1
ATOM 2283 O O . GLU A 1 284 ? 5.377 5.920 -18.925 1.00 94.56 284 GLU A O 1
ATOM 2288 N N . LYS A 1 285 ? 3.951 5.096 -20.452 1.00 90.62 285 LYS A N 1
ATOM 2289 C CA . LYS A 1 285 ? 2.804 5.901 -20.025 1.00 90.62 285 LYS A CA 1
ATOM 2290 C C . LYS A 1 285 ? 2.402 5.625 -18.584 1.00 90.62 285 LYS A C 1
ATOM 2292 O O . LYS A 1 285 ? 2.229 6.576 -17.828 1.00 90.62 285 LYS A O 1
ATOM 2297 N N . LEU A 1 286 ? 2.299 4.353 -18.188 1.00 92.25 286 LEU A N 1
ATOM 2298 C CA . LEU A 1 286 ? 2.024 3.997 -16.795 1.00 92.25 286 LEU A CA 1
ATOM 2299 C C . LEU A 1 286 ? 3.052 4.620 -15.849 1.00 92.25 286 LEU A C 1
ATOM 2301 O O . LEU A 1 286 ? 2.680 5.238 -14.851 1.00 92.25 286 LEU A O 1
ATOM 2305 N N . TRP A 1 287 ? 4.337 4.492 -16.177 1.00 94.38 287 TRP A N 1
ATOM 2306 C CA . TRP A 1 287 ? 5.392 5.052 -15.347 1.00 94.38 287 TRP A CA 1
ATOM 2307 C C . TRP A 1 287 ? 5.330 6.580 -15.287 1.00 94.38 287 TRP A C 1
ATOM 2309 O O . TRP A 1 287 ? 5.408 7.145 -14.201 1.00 94.38 287 TRP A O 1
ATOM 2319 N N . VAL A 1 288 ? 5.110 7.257 -16.417 1.00 91.38 288 VAL A N 1
ATOM 2320 C CA . VAL A 1 288 ? 4.927 8.716 -16.453 1.00 91.38 288 VAL A CA 1
ATOM 2321 C C . VAL A 1 288 ? 3.760 9.148 -15.566 1.00 91.38 288 VAL A C 1
ATOM 2323 O O . VAL A 1 288 ? 3.905 10.113 -14.823 1.00 91.38 288 VAL A O 1
ATOM 2326 N N . THR A 1 289 ? 2.634 8.431 -15.560 1.00 89.38 289 THR A N 1
ATOM 2327 C CA . THR A 1 289 ? 1.521 8.748 -14.652 1.00 89.38 289 THR A CA 1
ATOM 2328 C C . THR A 1 289 ? 1.918 8.592 -13.184 1.00 89.38 289 THR A C 1
ATOM 2330 O O . THR A 1 289 ? 1.630 9.479 -12.378 1.00 89.38 289 THR A O 1
ATOM 2333 N N . VAL A 1 290 ? 2.630 7.514 -12.833 1.00 92.12 290 VAL A N 1
ATOM 2334 C CA . VAL A 1 290 ? 3.188 7.329 -11.482 1.00 92.12 290 VAL A CA 1
ATOM 2335 C C . VAL A 1 290 ? 4.085 8.510 -11.108 1.00 92.12 290 VAL A C 1
ATOM 2337 O O . VAL A 1 290 ? 3.925 9.090 -10.036 1.00 92.12 290 VAL A O 1
ATOM 2340 N N . GLU A 1 291 ? 4.987 8.924 -11.997 1.00 92.50 291 GLU A N 1
ATOM 2341 C CA . GLU A 1 291 ? 5.881 10.059 -11.770 1.00 92.50 291 GLU A CA 1
ATOM 2342 C C . GLU A 1 291 ? 5.142 11.386 -11.592 1.00 92.50 291 GLU A C 1
ATOM 2344 O O . GLU A 1 291 ? 5.471 12.145 -10.677 1.00 92.50 291 GLU A O 1
ATOM 2349 N N . THR A 1 292 ? 4.157 11.662 -12.448 1.00 90.12 292 THR A N 1
ATOM 2350 C CA . THR A 1 292 ? 3.349 12.887 -12.426 1.00 90.12 292 THR A CA 1
ATOM 2351 C C . THR A 1 292 ? 2.617 13.044 -11.097 1.00 90.12 292 THR A C 1
ATOM 2353 O O . THR A 1 292 ? 2.568 14.143 -10.554 1.00 90.12 292 THR A O 1
ATOM 2356 N N . ILE A 1 293 ? 2.119 11.949 -10.520 1.00 89.31 293 ILE A N 1
ATOM 2357 C CA . ILE A 1 293 ? 1.451 11.976 -9.213 1.00 89.31 293 ILE A CA 1
ATOM 2358 C C . ILE A 1 293 ? 2.480 12.050 -8.082 1.00 89.31 293 ILE A C 1
ATOM 2360 O O . ILE A 1 293 ? 2.337 12.835 -7.143 1.00 89.31 293 ILE A O 1
ATOM 2364 N N . MET A 1 294 ? 3.527 11.224 -8.147 1.00 92.69 294 MET A N 1
ATOM 2365 C CA . MET A 1 294 ? 4.409 11.019 -7.004 1.00 92.69 294 MET A CA 1
ATOM 2366 C C . MET A 1 294 ? 5.421 12.148 -6.795 1.00 92.69 294 MET A C 1
ATOM 2368 O O . MET A 1 294 ? 5.672 12.522 -5.644 1.00 92.69 294 MET A O 1
ATOM 2372 N N . LYS A 1 295 ? 6.012 12.700 -7.865 1.00 93.38 295 LYS A N 1
ATOM 2373 C CA . LYS A 1 295 ? 7.106 13.688 -7.772 1.00 93.38 295 LYS A CA 1
ATOM 2374 C C . LYS A 1 295 ? 6.690 15.008 -7.103 1.00 93.38 295 LYS A C 1
ATOM 2376 O O . LYS A 1 295 ? 7.459 15.475 -6.256 1.00 93.38 295 LYS A O 1
ATOM 2381 N N . PRO A 1 296 ? 5.528 15.623 -7.410 1.00 90.69 296 PRO A N 1
ATOM 2382 C CA . PRO A 1 296 ? 5.108 16.858 -6.742 1.00 90.69 296 PRO A CA 1
ATOM 2383 C C . PRO A 1 296 ? 4.881 16.661 -5.239 1.00 90.69 296 PRO A C 1
ATOM 2385 O O . PRO A 1 296 ? 5.373 17.450 -4.430 1.00 90.69 296 PRO A O 1
ATOM 2388 N N . VAL A 1 297 ? 4.217 15.561 -4.866 1.00 91.00 297 VAL A N 1
ATOM 2389 C CA . VAL A 1 297 ? 3.965 15.186 -3.466 1.00 91.00 297 VAL A CA 1
ATOM 2390 C C . VAL A 1 297 ? 5.281 14.962 -2.727 1.00 91.00 297 VAL A C 1
ATOM 2392 O O . VAL A 1 297 ? 5.481 15.501 -1.641 1.00 91.00 297 VAL A O 1
ATOM 2395 N N . LEU A 1 298 ? 6.214 14.228 -3.341 1.00 92.81 298 LEU A N 1
ATOM 2396 C CA . LEU A 1 298 ? 7.548 13.993 -2.793 1.00 92.81 298 LEU A CA 1
ATOM 2397 C C . LEU A 1 298 ? 8.289 15.308 -2.534 1.00 92.81 298 LEU A C 1
ATOM 2399 O O . LEU A 1 298 ? 8.851 15.494 -1.457 1.00 92.81 298 LEU A O 1
ATOM 2403 N N . LYS A 1 299 ? 8.287 16.231 -3.503 1.00 90.62 299 LYS A N 1
ATOM 2404 C CA . LYS A 1 299 ? 8.949 17.533 -3.356 1.00 90.62 299 LYS A CA 1
ATOM 2405 C C . LYS A 1 299 ? 8.378 18.306 -2.165 1.00 90.62 299 LYS A C 1
ATOM 2407 O O . LYS A 1 299 ? 9.139 18.748 -1.307 1.00 90.62 299 LYS A O 1
ATOM 2412 N N . GLN A 1 300 ? 7.053 18.403 -2.071 1.00 89.19 300 GLN A N 1
ATOM 2413 C CA . GLN A 1 300 ? 6.390 19.110 -0.976 1.00 89.19 300 GLN A CA 1
ATOM 2414 C C . GLN A 1 300 ? 6.656 18.451 0.390 1.00 89.19 300 GLN A C 1
ATOM 2416 O O . GLN A 1 300 ? 6.931 19.148 1.371 1.00 89.19 300 GLN A O 1
ATOM 2421 N N . ALA A 1 301 ? 6.612 17.117 0.457 1.00 88.12 301 ALA A N 1
ATOM 2422 C CA . ALA A 1 301 ? 6.886 16.360 1.675 1.00 88.12 301 ALA A CA 1
ATOM 2423 C C . ALA A 1 301 ? 8.334 16.562 2.151 1.00 88.12 301 ALA A C 1
ATOM 2425 O O . ALA A 1 301 ? 8.554 16.870 3.322 1.00 88.12 301 ALA A O 1
ATOM 2426 N N . ARG A 1 302 ? 9.318 16.499 1.241 1.00 88.81 302 ARG A N 1
ATOM 2427 C CA . ARG A 1 302 ? 10.732 16.770 1.557 1.00 88.81 302 ARG A CA 1
ATOM 2428 C C . ARG A 1 302 ? 10.939 18.172 2.118 1.00 88.81 302 ARG A C 1
ATOM 2430 O O . ARG A 1 302 ? 11.603 18.324 3.137 1.00 88.81 302 ARG A O 1
ATOM 2437 N N . GLU A 1 303 ? 10.343 19.189 1.499 1.00 87.31 303 GLU A N 1
ATOM 2438 C CA . GLU A 1 303 ? 10.428 20.566 1.999 1.00 87.31 303 GLU A CA 1
ATOM 2439 C C . GLU A 1 303 ? 9.842 20.700 3.414 1.00 87.31 303 GLU A C 1
ATOM 2441 O O . GLU A 1 303 ? 10.383 21.428 4.249 1.00 87.31 303 GLU A O 1
ATOM 2446 N N . SER A 1 304 ? 8.756 19.978 3.708 1.00 84.00 304 SER A N 1
ATOM 2447 C CA . SER A 1 304 ? 8.154 19.932 5.044 1.00 84.00 304 SER A CA 1
ATOM 2448 C C . SER A 1 304 ? 9.092 19.298 6.077 1.00 84.00 304 SER A C 1
ATOM 2450 O O . SER A 1 304 ? 9.332 19.889 7.132 1.00 84.00 304 SER A O 1
ATOM 2452 N N . VAL A 1 305 ? 9.689 18.147 5.744 1.00 81.75 305 VAL A N 1
ATOM 2453 C CA . VAL A 1 305 ? 10.668 17.449 6.595 1.00 81.75 305 VAL A CA 1
ATOM 2454 C C . VAL A 1 305 ? 11.884 18.338 6.867 1.00 81.75 305 VAL A C 1
ATOM 2456 O O . VAL A 1 305 ? 12.285 18.498 8.021 1.00 81.75 305 VAL A O 1
ATOM 2459 N N . SER A 1 306 ? 12.437 18.984 5.835 1.00 81.44 306 SER A N 1
ATOM 2460 C CA . SER A 1 306 ? 13.565 19.912 5.982 1.00 81.44 306 SER A CA 1
ATOM 2461 C C . SER A 1 306 ? 13.225 21.097 6.889 1.00 81.44 306 SER A C 1
ATOM 2463 O O . SER A 1 306 ? 14.003 21.413 7.787 1.00 81.44 306 SER A O 1
ATOM 2465 N N . ARG A 1 307 ? 12.051 21.726 6.716 1.00 84.44 307 ARG A N 1
ATOM 2466 C CA . ARG A 1 307 ? 11.600 22.830 7.584 1.00 84.44 307 ARG A CA 1
ATOM 2467 C C . ARG A 1 307 ? 11.435 22.396 9.040 1.00 84.44 307 ARG A C 1
ATOM 2469 O O . ARG A 1 307 ? 11.844 23.135 9.932 1.00 84.44 307 ARG A O 1
ATOM 2476 N N . LYS A 1 308 ? 10.858 21.214 9.290 1.00 82.81 308 LYS A N 1
ATOM 2477 C CA . LYS A 1 308 ? 10.699 20.667 10.647 1.00 82.81 308 LYS A CA 1
ATOM 2478 C C . LYS A 1 308 ? 12.060 20.472 11.324 1.00 82.81 308 LYS A C 1
ATOM 2480 O O . LYS A 1 308 ? 12.263 20.979 12.423 1.00 82.81 308 LYS A O 1
ATOM 2485 N N . LYS A 1 309 ? 13.012 19.848 10.624 1.00 83.69 309 LYS A N 1
ATOM 2486 C CA . LYS A 1 309 ? 14.375 19.625 11.128 1.00 83.69 309 LYS A CA 1
ATOM 2487 C C . LYS A 1 309 ? 15.115 20.934 11.432 1.00 83.69 309 LYS A C 1
ATOM 2489 O O . LYS A 1 309 ? 15.802 21.023 12.444 1.00 83.69 309 LYS A O 1
ATOM 2494 N N . MET A 1 310 ? 14.959 21.958 10.588 1.00 82.81 310 MET A N 1
ATOM 2495 C CA . MET A 1 310 ? 15.547 23.283 10.834 1.00 82.81 310 MET A CA 1
ATOM 2496 C C . MET A 1 310 ? 14.980 23.939 12.096 1.00 82.81 310 MET A C 1
ATOM 2498 O O . MET A 1 310 ? 15.752 24.409 12.925 1.00 82.81 310 MET A O 1
ATOM 2502 N N . ARG A 1 311 ? 13.656 23.895 12.295 1.00 85.94 311 ARG A N 1
ATOM 2503 C CA . ARG A 1 311 ? 13.014 24.421 13.513 1.00 85.94 311 ARG A CA 1
ATOM 2504 C C . ARG A 1 311 ? 13.479 23.695 14.777 1.00 85.94 311 ARG A C 1
ATOM 2506 O O . ARG A 1 311 ? 13.729 24.332 15.793 1.00 85.94 311 ARG A O 1
ATOM 2513 N N . GLU A 1 312 ? 13.610 22.371 14.725 1.00 86.75 312 GLU A N 1
ATOM 2514 C CA . GLU A 1 312 ? 14.121 21.576 15.851 1.00 86.75 312 GLU A CA 1
ATOM 2515 C C . GLU A 1 312 ? 15.561 21.968 16.213 1.00 86.75 312 GLU A C 1
ATOM 2517 O O . GLU A 1 312 ? 15.878 22.126 17.393 1.00 86.75 312 GLU A O 1
ATOM 2522 N N . LEU A 1 313 ? 16.418 22.192 15.210 1.00 84.94 313 LEU A N 1
ATOM 2523 C CA . LEU A 1 313 ? 17.779 22.692 15.414 1.00 84.94 313 LEU A CA 1
ATOM 2524 C C . LEU A 1 313 ? 17.785 24.105 16.011 1.00 84.94 313 LEU A C 1
ATOM 2526 O O . LEU A 1 313 ? 18.508 24.345 16.973 1.00 84.94 313 LEU A O 1
ATOM 2530 N N . GLU A 1 314 ? 16.966 25.025 15.497 1.00 87.19 314 GLU A N 1
ATOM 2531 C CA . GLU A 1 314 ? 16.841 26.394 16.021 1.00 87.19 314 GLU A CA 1
ATOM 2532 C C . GLU A 1 314 ? 16.441 26.410 17.503 1.00 87.19 314 GLU A C 1
ATOM 2534 O O . GLU A 1 314 ? 17.067 27.108 18.301 1.00 87.19 314 GLU A O 1
ATOM 2539 N N . VAL A 1 315 ? 15.462 25.587 17.899 1.00 84.88 315 VAL A N 1
ATOM 2540 C CA . VAL A 1 315 ? 15.055 25.430 19.306 1.00 84.88 315 VAL A CA 1
ATOM 2541 C C . VAL A 1 315 ? 16.205 24.882 20.154 1.00 84.88 315 VAL A C 1
ATOM 2543 O O . VAL A 1 315 ? 16.449 25.372 21.257 1.00 84.88 315 VAL A O 1
ATOM 2546 N N . MET A 1 316 ? 16.945 23.895 19.643 1.00 81.62 316 MET A N 1
ATOM 2547 C CA . MET A 1 316 ? 18.090 23.301 20.338 1.00 81.62 316 MET A CA 1
ATOM 2548 C C . MET A 1 316 ? 19.231 24.315 20.546 1.00 81.62 316 MET A C 1
ATOM 2550 O O . MET A 1 316 ? 19.831 24.360 21.619 1.00 81.62 316 MET A O 1
ATOM 2554 N N . PHE A 1 317 ? 19.503 25.164 19.548 1.00 82.31 317 PHE A N 1
ATOM 2555 C CA . PHE A 1 317 ? 20.509 26.231 19.619 1.00 82.31 317 PHE A CA 1
ATOM 2556 C C . PHE A 1 317 ? 20.053 27.469 20.404 1.00 82.31 317 PHE A C 1
ATOM 2558 O O . PHE A 1 317 ? 20.897 28.253 20.838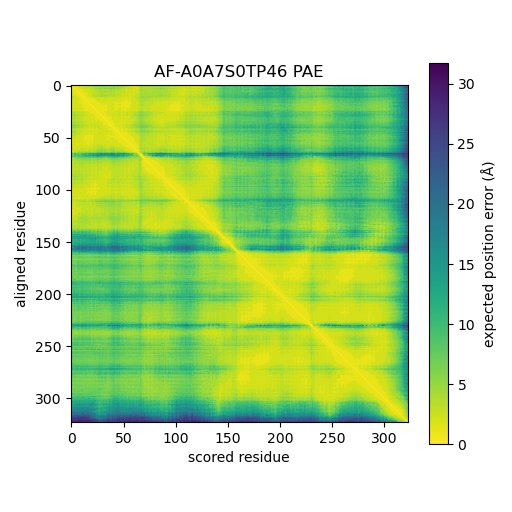 1.00 82.31 317 PHE A O 1
ATOM 2565 N N . SER A 1 318 ? 18.747 27.687 20.569 1.00 77.44 318 SER A N 1
ATOM 2566 C CA . SER A 1 318 ? 18.220 28.716 21.475 1.00 77.44 318 SER A CA 1
ATOM 2567 C C . SER A 1 318 ? 18.407 28.290 22.928 1.00 77.44 318 SER A C 1
ATOM 2569 O O . SER A 1 318 ? 18.983 29.040 23.701 1.00 77.44 318 SER A O 1
ATOM 2571 N N . LYS A 1 319 ? 18.034 27.050 23.276 1.00 72.06 319 LYS A N 1
ATOM 2572 C CA . LYS A 1 319 ? 18.165 26.530 24.648 1.00 72.06 319 LYS A CA 1
ATOM 2573 C C . LYS A 1 319 ? 19.610 26.502 25.155 1.00 72.06 319 LYS A C 1
ATOM 2575 O O . LYS A 1 319 ? 19.844 26.827 26.304 1.00 72.06 319 LYS A O 1
ATOM 2580 N N . LYS A 1 320 ? 20.582 26.191 24.288 1.00 65.00 320 LYS A N 1
ATOM 2581 C CA . LYS A 1 320 ? 22.019 26.222 24.630 1.00 65.00 320 LYS A CA 1
ATOM 2582 C C . LYS A 1 320 ? 22.617 27.623 24.821 1.00 65.00 320 LYS A C 1
ATOM 2584 O O . LYS A 1 320 ? 23.769 27.716 25.221 1.00 65.00 320 LYS A O 1
ATOM 2589 N N . ARG A 1 321 ? 21.912 28.692 24.436 1.00 63.78 321 ARG A N 1
ATOM 2590 C CA . ARG A 1 321 ? 22.365 30.082 24.637 1.00 63.78 321 ARG A CA 1
ATOM 2591 C C . ARG A 1 321 ? 21.856 30.691 25.942 1.00 63.78 321 ARG A C 1
ATOM 2593 O O . ARG A 1 321 ? 22.405 31.703 26.360 1.00 63.78 321 ARG A O 1
ATOM 2600 N N . ASP A 1 322 ? 20.840 30.076 26.540 1.00 59.91 322 ASP A N 1
ATOM 2601 C CA . ASP A 1 322 ? 20.213 30.510 27.789 1.00 59.91 322 ASP A CA 1
ATOM 2602 C C . ASP A 1 322 ? 20.739 29.722 29.018 1.00 59.91 322 ASP A C 1
ATOM 2604 O O . ASP A 1 322 ? 20.271 29.955 30.133 1.00 59.91 322 ASP A O 1
ATOM 2608 N N . GLU A 1 323 ? 21.701 28.806 28.817 1.00 51.75 323 GLU A N 1
ATOM 2609 C CA . GLU A 1 323 ? 22.453 28.039 29.836 1.00 51.75 323 GLU A CA 1
ATOM 2610 C C . GLU A 1 323 ? 23.890 28.566 29.977 1.00 51.75 323 GLU A C 1
ATOM 2612 O O . GLU A 1 323 ? 24.374 28.658 31.128 1.00 51.75 323 GLU A O 1
#

Foldseek 3Di:
DCLVCLVLCLVVQLVLLLQLVVLLCVVVVCVLVLAPCSPVPPLNPGPRSSVVSSVVSVLVNCLSNCPDDPVVNLVVLLVVLLVCLVSVDALVSLVSSLVSNLVSVCVSCPPVDDPVNVVVSVVSSVVSSLRRNLSSLLSPQPDDDDPVLVVLLVVLVDVLLVLLLVLVVQCVVCQLQLLLQLVVQLCVVPVPVLVLAPCSPDPPSSPDPRSSVVSSVVSVLVVVCSVCSVPCSNNLSNLLSVLLVCLVSVHALVSLVSSLVSNLVSSVVRSPPSDDPSSSVSSSSSSVSSSSRRRVSNVVSNVVVVVVVVVVVVVVVVVVVVD

Secondary structure (DSSP, 8-state):
-HHHHHHHHHTTHHHHHHHHHHHHHHH-GGGGGGSTTTTSSSGGG-HHHHHHHHHHHHHHHHHHHT-S-HHHHHHHHHHHHHHHHHTT--HHHHHHHHHHHHHHHHHHHGGG--HHHHHHHHHHHHHHHHHHHHHHHHHH-S----HHHHHHHHGGGSHHHHHHHHHHHHHGGGHHHHHHHHHHHHHHH-GGGGGGSTTTT-SSGGG-HHHHHHHHHHHHHHHHHHHTTT-HHHHHHHHHHHHHHHHHTT--HHHHHHHHHHHHHHHHHHHGGG--HHHHHHHHHHHHHHHHHHHHHHHHHHHHHHHHHHHHHHHHHHHTT--

Sequence (323 aa):
LVRRTWPVFEAKAEEVGVRLFLLFFRTNPTAVNLFSFRAEYPLEQSAGMRRHASDVVRSLGEVVSDKHDGRSLQRNLHALAARHAKYGVQAEDLEDMFECLFVVAKEVLGQVWTKEMEAAWKSVWTGFRLIMEPTLIAATCPFKMGDSELKAIEYLATPQQKLVLSSWKIIARDTRSYGVRLFLKMFQLSPTSLKLFSFANDTPLEESPRLASHAELFMGKLGFIVSHLDIERTTIPYLQSSSALHAELQVEPQHFVLMGKAMLWSWQQGLGDAWTLEVQHAWEKLWVTVETIMKPVLKQARESVSRKKMRELEVMFSKKRDE

InterPro domains:
  IPR000971 Globin [PF00042] (20-126)
  IPR000971 Globin [PF00042] (181-290)
  IPR000971 Globin [PS01033] (1-137)
  IPR000971 Globin [PS01033] (155-299)
  IPR009050 Globin-like superfamily [SSF46458] (1-132)
  IPR009050 Globin-like superfamily [SSF46458] (156-297)
  IPR012292 Globin/Protoglobin [G3DSA:1.10.490.10] (1-132)
  IPR012292 Globin/Protoglobin [G3DSA:1.10.490.10] (147-301)
  IPR044399 Myoglobin-like, M family globin domain [cd01040] (2-128)
  IPR044399 Myoglobin-like, M family globin domain [cd01040] (164-294)
  IPR050532 Globin-like Oxygen Transporters [PTHR46458] (154-320)

Organism: Hemiselmis andersenii (NCBI:txid464988)

Mean predicted aligned error: 6.55 Å

=== Feature glossary ===
Legend for the data blocks above and below:

— What the protein is —

The amino-acid sequence is the protein's primary structure: the linear order of residues from the N-terminus to the C-terminus, written in one-letter code. Everything else here — the 3D coordinates, the secondary structure, the domain annotations — is ultimately a consequence of this string.

Database cross-references. InterPro integrates a dozen domain/family signature databases into unified entries with residue-range hits. GO terms attach function/process/location labels with evidence codes. CATH codes position the fold in a four-level structural taxonomy. Organism is the NCBI-taxonomy species name.

— Where its atoms are —

The mmCIF block holds the 3D Cartesian coordinates of each backbone atom (N, Cα, C, O) in ångströms. mmCIF is the PDB's canonical archive format — a tagged-loop text representation of the atomic model.

The six renders are orthographic views along the three Cartesian axes in both directions. Representation (cartoon, sticks, or surface) and color scheme (sequence-rainbow or by-chain) vary across proteins so the training set covers all the common visualization conventions.

— Local backbone conformation —

Secondary structure is the local, repeating backbone conformation. DSSP classifies it into eight states by reading the hydrogen-bond network: three helix types (H, G, I), two β types (E, B), two non-regular types (T, S), and unstructured coil (-).

SS3 is a coarse helix/strand/coil call (letters a/b/c) made by the P-SEA algorithm from inter-Cα distances and dihedrals. It is less detailed than DSSP but needs only Cα positions.

Backbone dihedral angles. Every residue except chain termini has a φ (preceding-C → N → Cα → C) and a ψ (N → Cα → C → next-N). They are reported in degrees following the IUPAC sign convention. Secondary structure is essentially a statement about which (φ, ψ) basin each residue occupies.

— Global shape and packing —

The geometric summary reports three shape descriptors. Rg (radius of gyration) measures how spread out the Cα atoms are about their centre of mass; compact globular proteins have small Rg, elongated or unfolded ones large. Cα contacts (<8 Å, |i−j|>4) count long-range residue pairs in spatial proximity — high for tightly packed folds, near zero for rods or random coil. The bounding-box extents give the protein's footprint along x, y, z in Å.

Solvent accessibility: the surface area of each residue that a 1.4 Å water probe can touch, in Å². When only backbone atoms are present the absolute values are lower than full-atom SASA (side chains contribute most of the area) and are flagged as backbone-only.

Plot images: a contact map (which residues are close in 3D, as an N×N binary image), a Ramachandran scatter (backbone torsion angles, revealing secondary-structure composition at a glance), and — for AlphaFold structures — a PAE heatmap (pairwise prediction confidence).

— Structural neighborhood —

Foldseek's 3Di representation compresses backbone geometry into a per-residue letter drawn from a learned twenty-state alphabet. It captures the tertiary interaction pattern around each residue — which residues are packed against it in space, regardless of where they are in sequence.

Structural nearest neighbors (via Foldseek easy-search vs the PDB). Reported per hit: target PDB id, E-value, and alignment TM-score. A TM-score above ~0.5 is the conventional threshold for 'same fold'.

— Confidence and disorder —

pLDDT (predicted Local Distance Difference Test) is AlphaFold's per-residue confidence score, ranging from 0 to 100. Values above 90 indicate high confidence (typically well-packed cores); 70–90 is confident; 50–70 low confidence; below 50 usually means the region is disordered or the prediction is unreliable there. AlphaFold stores pLDDT in the mmCIF B-factor column.

For experimental (PDB) structures, the B-factor (temperature factor) quantifies the positional spread of each atom in the crystal — a combination of thermal vibration and static disorder — in units of Å². High B-factors mark flexible loops or poorly resolved regions; low B-factors mark the rigid, well-ordered core.

Predicted Aligned Error (PAE) is an AlphaFold confidence matrix: entry (i, j) is the expected error in the position of residue j, in ångströms, when the prediction is superimposed on the true structure at residue i. Low PAE within a block of residues means that block is internally rigid and well-predicted; high PAE between two blocks means their relative placement is uncertain even if each block individually is confident.